Protein 4DT5 (pdb70)

B-factor: mean 10.98, std 8.23, range [3.19, 60.94]

Radius of gyration: 16.82 Å; Cα contacts (8 Å, |Δi|>4): 1189; chains: 2; bounding box: 45×40×34 Å

Foldseek 3Di:
DDKWKDAEDEPDKDWTDDAQEIEIEHEHQEMEMEEEDNQDHEYFYFYYRLWYTYEYEYANEYTYEYTYYNEYEYEYEYNAAYFYEYFYEEAQAHEYEYEYADLPDDAAEDEEEEEEEHYYYYYFYHHHYTYYYYYYYHHDDDD/DDKWKFAEDADDKTWTDTAQEIEIEYYHQWMEMEEEDNQDHEYFYFYEHQWYTYFYEYANEYTYEYTYYNEYEYEYEYNAAYFYEYFYEDVQAHEYEYTYADCPDDAAEDEEEEEEEHYDYDYFYHHHYTYYYYYYYD

Sequence (281 aa):
GYSSCRAVGVDGRAVTDIQGTCHAKATGAGAMASGTSEPGSTSTATATGRGATARSTSTGRGTATTTATGTASSATSNAIGQGTATTTATGSAGGRATTGSATTSSSASQPTQTQTITGPGFQTAKSFARNTATTTVTASHHHHHHGYSCRAVGVDGRAVTDIQGTCHAKATGAGAMMASGTSEPGSTSTATATGRGATTARSTSTGRGTATTTATGTASSATSNAIGQGTATTTATGSSAGGRATGSATTSSSASQPTQTQTITGPGFFQTAKSFARNTATTTVTASH

Nearest PDB structures (foldseek):
  4dt5-assembly1_B  TM=1.001E+00  e=2.861E-23  Rhagium inquisitor
  6xnr-assembly1_AAA  TM=9.931E-01  e=6.390E-19  Rhagium mordax
  3pet-assembly1_A  TM=1.679E-01  e=8.040E+00  Bacteroides fragilis NCTC 9343
  4dt5-assembly1_B  TM=1.007E+00  e=6.346E-26  Rhagium inquisitor
  6xnr-assembly1_AAA  TM=9.992E-01  e=4.266E-21  Rhagium mordax

Solvent-accessible surface area: 11293 Å² total; per-residue (Å²): 100,79,68,7,162,2,92,6,71,105,86,143,43,37,79,34,95,83,43,36,0,67,1,84,0,43,9,29,43,4,60,0,18,1,49,4,64,100,53,3,26,0,21,1,12,0,21,22,160,38,0,59,1,86,0,33,2,50,33,191,0,19,0,3,0,1,0,8,18,53,6,37,0,43,0,32,0,92,36,58,17,18,0,0,1,1,0,1,5,39,67,35,0,145,1,54,4,40,0,29,0,22,74,94,5,89,88,60,43,61,32,72,29,59,40,16,61,4,93,26,79,10,156,7,88,0,76,64,12,0,1,0,1,0,1,0,32,118,117,88,147,172,228,96,83,73,6,137,1,88,6,53,114,86,154,47,30,73,33,101,82,49,43,0,68,0,79,0,52,15,28,40,2,72,0,8,6,62,4,66,100,55,2,34,1,15,1,11,0,32,24,169,33,1,47,1,121,0,30,1,40,31,196,0,8,0,1,0,1,0,16,19,39,0,18,0,25,0,33,0,74,38,62,19,8,0,2,1,2,0,13,6,43,92,74,8,94,0,37,3,27,0,32,0,21,80,90,6,108,87,64,40,50,37,72,35,65,55,13,101,27,136,30,44,10,138,5,88,0,76,70,5,0,1,0,2,0,8,2,50,92

Organism: Rhagium inquisitor (NCBI:txid933255)

CATH classification: 2.150.10.20

Structure (mmCIF, N/CA/C/O backbone):
data_4DT5
#
_entry.id   4DT5
#
_cell.length_a   46.460
_cell.length_b   46.460
_cell.length_c   193.210
_cell.angle_alpha   90.00
_cell.angle_beta   90.00
_cell.angle_gamma   120.00
#
_symmetry.space_group_name_H-M   'P 31 2 1'
#
loop_
_entity.id
_entity.type
_entity.pdbx_description
1 polymer 'Antifreeze protein'
2 non-polymer 'SULFATE ION'
3 non-polymer GLYCEROL
4 water water
#
loop_
_atom_site.group_PDB
_atom_site.id
_atom_site.type_symbol
_atom_site.label_atom_id
_atom_site.label_alt_id
_atom_site.label_comp_id
_atom_site.label_asym_id
_atom_site.label_entity_id
_atom_site.label_seq_id
_atom_site.pdbx_PDB_ins_code
_atom_site.Cartn_x
_atom_site.Cartn_y
_atom_site.Cartn_z
_atom_site.occupancy
_atom_site.B_iso_or_equiv
_atom_site.auth_seq_id
_atom_site.auth_comp_id
_atom_site.auth_asym_id
_atom_site.auth_atom_id
_atom_site.pdbx_PDB_model_num
ATOM 1 N N . GLY A 1 1 ? 28.066 -23.487 2.817 1.00 16.21 1 GLY A N 1
ATOM 2 C CA . GLY A 1 1 ? 27.219 -22.652 1.936 1.00 13.03 1 GLY A CA 1
ATOM 3 C C . GLY A 1 1 ? 27.859 -21.336 1.546 1.00 9.56 1 GLY A C 1
ATOM 4 O O . GLY A 1 1 ? 28.868 -20.882 2.096 1.00 12.48 1 GLY A O 1
ATOM 5 N N . TYR A 1 2 ? 27.208 -20.701 0.590 1.00 7.29 2 TYR A N 1
ATOM 6 C CA . TYR A 1 2 ? 27.617 -19.424 0.052 1.00 7.96 2 TYR A CA 1
ATOM 7 C C . TYR A 1 2 ? 26.483 -18.436 0.263 1.00 6.87 2 TYR A C 1
ATOM 8 O O . TYR A 1 2 ? 25.303 -18.771 0.249 1.00 6.97 2 TYR A O 1
ATOM 17 N N . SER A 1 3 ? 26.854 -17.177 0.412 1.00 6.66 3 SER A N 1
ATOM 18 C CA A SER A 1 3 ? 25.899 -16.083 0.383 0.53 6.83 3 SER A CA 1
ATOM 19 C CA B SER A 1 3 ? 25.931 -16.041 0.458 0.47 6.96 3 SER A CA 1
ATOM 20 C C . SER A 1 3 ? 26.500 -14.946 -0.440 1.00 5.61 3 SER A C 1
ATOM 21 O O . SER A 1 3 ? 27.729 -14.822 -0.565 1.00 8.14 3 SER A O 1
ATOM 26 N N . CYS A 1 4 ? 25.627 -14.135 -0.995 1.00 5.11 4 CYS A N 1
ATOM 27 C CA . CYS A 1 4 ? 26.070 -13.062 -1.865 1.00 5.65 4 CYS A CA 1
ATOM 28 C C . CYS A 1 4 ? 25.043 -11.934 -1.798 1.00 4.54 4 CYS A C 1
ATOM 29 O O . CYS A 1 4 ? 23.856 -12.180 -1.528 1.00 5.60 4 CYS A O 1
ATOM 32 N N . ARG A 1 5 ? 25.486 -10.691 -2.002 1.00 4.69 5 ARG A N 1
ATOM 33 C CA . ARG A 1 5 ? 24.558 -9.545 -2.064 1.00 4.87 5 ARG A CA 1
ATOM 34 C C . ARG A 1 5 ? 25.196 -8.395 -2.796 1.00 4.57 5 ARG A C 1
ATOM 35 O O . ARG A 1 5 ? 26.416 -8.238 -2.793 1.00 5.50 5 ARG A O 1
ATOM 43 N N . ALA A 1 6 ? 24.325 -7.563 -3.358 1.00 4.39 6 ALA A N 1
ATOM 44 C CA . ALA A 1 6 ? 24.723 -6.362 -4.067 1.00 4.73 6 ALA A CA 1
ATOM 45 C C . ALA A 1 6 ? 23.693 -5.275 -3.769 1.00 4.15 6 ALA A C 1
ATOM 46 O O . ALA A 1 6 ? 22.482 -5.458 -3.987 1.00 4.96 6 ALA A O 1
ATOM 48 N N . VAL A 1 7 ? 24.165 -4.139 -3.284 1.00 4.97 7 VAL A N 1
ATOM 49 C CA . VAL A 1 7 ? 23.374 -2.917 -3.085 1.00 4.42 7 VAL A CA 1
ATOM 50 C C . VAL A 1 7 ? 23.482 -2.046 -4.325 1.00 4.45 7 VAL A C 1
ATOM 51 O O . VAL A 1 7 ? 24.589 -1.663 -4.717 1.00 5.55 7 VAL A O 1
ATOM 55 N N . GLY A 1 8 ? 22.355 -1.729 -4.937 1.00 5.12 8 GLY A N 1
ATOM 56 C CA . GLY A 1 8 ? 22.393 -0.915 -6.141 1.00 4.83 8 GLY A CA 1
ATOM 57 C C . GLY A 1 8 ? 22.788 0.540 -5.865 1.00 4.39 8 GLY A C 1
ATOM 58 O O . GLY A 1 8 ? 22.439 1.136 -4.835 1.00 4.75 8 GLY A O 1
ATOM 59 N N . VAL A 1 9 ? 23.471 1.086 -6.868 1.00 5.02 9 VAL A N 1
ATOM 60 C CA . VAL A 1 9 ? 23.985 2.446 -6.919 1.00 5.05 9 VAL A CA 1
ATOM 61 C C . VAL A 1 9 ? 23.621 3.007 -8.310 1.00 4.87 9 VAL A C 1
ATOM 62 O O . VAL A 1 9 ? 23.721 2.277 -9.307 1.00 5.48 9 VAL A O 1
ATOM 66 N N . ASP A 1 10 ? 23.226 4.300 -8.396 1.00 5.37 10 ASP A N 1
ATOM 67 C CA . ASP A 1 10 ? 22.904 4.899 -9.689 1.00 5.51 10 ASP A CA 1
ATOM 68 C C . ASP A 1 10 ? 24.140 4.897 -10.593 1.00 5.34 10 ASP A C 1
ATOM 69 O O . ASP A 1 10 ? 25.263 5.213 -10.171 1.00 6.40 10 ASP A O 1
ATOM 74 N N . GLY A 1 11 ? 23.911 4.587 -11.864 1.00 6.15 11 GLY A N 1
ATOM 75 C CA . GLY A 1 11 ? 24.888 4.785 -12.887 1.00 7.06 11 GLY A CA 1
ATOM 76 C C . GLY A 1 11 ? 25.932 3.710 -13.030 1.00 6.94 11 GLY A C 1
ATOM 77 O O . GLY A 1 11 ? 26.876 3.883 -13.782 1.00 8.57 11 GLY A O 1
ATOM 78 N N . ARG A 1 12 ? 25.786 2.585 -12.338 1.00 6.14 12 ARG A N 1
ATOM 79 C CA . ARG A 1 12 ? 26.702 1.450 -12.440 1.00 5.93 12 ARG A CA 1
ATOM 80 C C . ARG A 1 12 ? 25.962 0.178 -12.067 1.00 6.37 12 ARG A C 1
ATOM 81 O O . ARG A 1 12 ? 24.872 0.243 -11.462 1.00 6.68 12 ARG A O 1
ATOM 89 N N . ALA A 1 13 ? 26.605 -0.957 -12.363 1.00 7.23 13 ALA A N 1
ATOM 90 C CA . ALA A 1 13 ? 26.250 -2.237 -11.797 1.00 6.54 13 ALA A CA 1
ATOM 91 C C . ALA A 1 13 ? 27.220 -2.557 -10.664 1.00 6.17 13 ALA A C 1
ATOM 92 O O . ALA A 1 13 ? 28.373 -2.101 -10.666 1.00 7.63 13 ALA A O 1
ATOM 94 N N . VAL A 1 14 ? 26.745 -3.301 -9.680 1.00 5.19 14 VAL A N 1
ATOM 95 C CA . VAL A 1 14 ? 27.534 -3.869 -8.584 1.00 5.17 14 VAL A CA 1
ATOM 96 C C . VAL A 1 14 ? 27.268 -5.365 -8.629 1.00 5.11 14 VAL A C 1
ATOM 97 O O . VAL A 1 14 ? 26.098 -5.793 -8.599 1.00 6.33 14 VAL A O 1
ATOM 101 N N . THR A 1 15 ? 28.339 -6.161 -8.635 1.00 6.92 15 THR A N 1
ATOM 102 C CA . THR A 1 15 ? 28.258 -7.620 -8.701 1.00 7.22 15 THR A CA 1
ATOM 103 C C . THR A 1 15 ? 28.979 -8.225 -7.526 1.00 7.00 15 THR A C 1
ATOM 104 O O . THR A 1 15 ? 30.064 -7.760 -7.148 1.00 9.76 15 THR A O 1
ATOM 108 N N . ASP A 1 16 ? 28.418 -9.285 -6.989 1.00 6.88 16 ASP A N 1
ATOM 109 C CA . ASP A 1 16 ? 29.056 -10.100 -5.962 1.00 6.86 16 ASP A CA 1
ATOM 110 C C . ASP A 1 16 ? 28.842 -11.564 -6.303 1.00 6.83 16 ASP A C 1
ATOM 111 O O . ASP A 1 16 ? 27.722 -12.049 -6.321 1.00 7.73 16 ASP A O 1
ATOM 116 N N . ILE A 1 17 ? 29.951 -12.258 -6.533 1.00 8.08 17 ILE A N 1
ATOM 117 C CA . ILE A 1 17 ? 29.961 -13.679 -6.838 1.00 8.08 17 ILE A CA 1
ATOM 118 C C . ILE A 1 17 ? 30.698 -14.406 -5.734 1.00 8.64 17 ILE A C 1
ATOM 119 O O . ILE A 1 17 ? 31.854 -14.095 -5.461 1.00 11.21 17 ILE A O 1
ATOM 124 N N . GLN A 1 18 ? 30.020 -15.337 -5.063 1.00 8.21 18 GLN A N 1
ATOM 125 C CA . GLN A 1 18 ? 30.644 -16.181 -4.066 1.00 8.92 18 GLN A CA 1
ATOM 126 C C . GLN A 1 18 ? 30.231 -17.612 -4.377 1.00 8.12 18 GLN A C 1
ATOM 127 O O . GLN A 1 18 ? 29.070 -17.975 -4.231 1.00 8.12 18 GLN A O 1
ATOM 133 N N . GLY A 1 19 ? 31.167 -18.410 -4.866 1.00 9.49 19 GLY A N 1
ATOM 134 C CA . GLY A 1 19 ? 30.862 -19.760 -5.268 1.00 9.65 19 GLY A CA 1
ATOM 135 C C . GLY A 1 19 ? 29.754 -19.765 -6.303 1.00 8.86 19 GLY A C 1
ATOM 136 O O . GLY A 1 19 ? 29.855 -19.123 -7.352 1.00 10.86 19 GLY A O 1
ATOM 137 N N . THR A 1 20 ? 28.689 -20.509 -6.008 1.00 8.01 20 THR A N 1
ATOM 138 C CA . THR A 1 20 ? 27.549 -20.692 -6.891 1.00 7.32 20 THR A CA 1
ATOM 139 C C . THR A 1 20 ? 26.448 -19.645 -6.660 1.00 6.71 20 THR A C 1
ATOM 140 O O . THR A 1 20 ? 25.333 -19.776 -7.182 1.00 7.40 20 THR A O 1
ATOM 144 N N . CYS A 1 21 ? 26.758 -18.576 -5.921 1.00 5.95 21 CYS A N 1
ATOM 145 C CA . CYS A 1 21 ? 25.828 -17.475 -5.609 1.00 6.66 21 CYS A CA 1
ATOM 146 C C . CYS A 1 21 ? 26.275 -16.227 -6.369 1.00 5.82 21 CYS A C 1
ATOM 147 O O . CYS A 1 21 ? 27.386 -15.753 -6.191 1.00 7.46 21 CYS A O 1
ATOM 150 N N . HIS A 1 22 ? 25.384 -15.724 -7.215 1.00 5.49 22 HIS A N 1
ATOM 151 C CA . HIS A 1 22 ? 25.646 -14.577 -8.043 1.00 6.16 22 HIS A CA 1
ATOM 152 C C . HIS A 1 22 ? 24.579 -13.521 -7.778 1.00 5.28 22 HIS A C 1
ATOM 153 O O . HIS A 1 22 ? 23.394 -13.742 -8.005 1.00 8.78 22 HIS A O 1
ATOM 160 N N . ALA A 1 23 ? 24.995 -12.339 -7.308 1.00 4.67 23 ALA A N 1
ATOM 161 C CA . ALA A 1 23 ? 24.097 -11.188 -7.082 1.00 4.90 23 ALA A CA 1
ATOM 162 C C . ALA A 1 23 ? 24.575 -9.994 -7.886 1.00 4.49 23 ALA A C 1
ATOM 163 O O . ALA A 1 23 ? 25.773 -9.696 -7.950 1.00 6.75 23 ALA A O 1
ATOM 165 N N . LYS A 1 24 ? 23.634 -9.291 -8.482 1.00 4.38 24 LYS A N 1
ATOM 166 C CA . LYS A 1 24 ? 23.941 -8.101 -9.259 1.00 4.55 24 LYS A CA 1
ATOM 167 C C . LYS A 1 24 ? 22.851 -7.087 -9.068 1.00 4.01 24 LYS A C 1
ATOM 168 O O . LYS A 1 24 ? 21.654 -7.418 -9.137 1.00 4.76 24 LYS A O 1
ATOM 174 N N . ALA A 1 25 ? 23.212 -5.836 -8.798 1.00 4.01 25 ALA A N 1
ATOM 175 C CA . ALA A 1 25 ? 22.226 -4.751 -8.624 1.00 4.72 25 ALA A CA 1
ATOM 176 C C . ALA A 1 25 ? 22.666 -3.505 -9.379 1.00 4.13 25 ALA A C 1
ATOM 177 O O . ALA A 1 25 ? 23.859 -3.168 -9.345 1.00 5.18 25 ALA A O 1
ATOM 179 N N . THR A 1 26 ? 21.702 -2.815 -9.972 1.00 4.82 26 THR A N 1
ATOM 180 C CA . THR A 1 26 ? 21.916 -1.560 -10.695 1.00 5.37 26 THR A CA 1
ATOM 181 C C . THR A 1 26 ? 20.874 -0.564 -10.249 1.00 5.36 26 THR A C 1
ATOM 182 O O . THR A 1 26 ? 19.679 -0.878 -10.253 1.00 6.16 26 THR A O 1
ATOM 186 N N . GLY A 1 27 ? 21.305 0.607 -9.790 1.00 5.68 27 GLY A N 1
ATOM 187 C CA . GLY A 1 27 ? 20.392 1.678 -9.433 1.00 5.95 27 GLY A CA 1
ATOM 188 C C . GLY A 1 27 ? 20.161 1.790 -7.939 1.00 5.58 27 GLY A C 1
ATOM 189 O O . GLY A 1 27 ? 19.947 0.793 -7.240 1.00 6.00 27 GLY A O 1
ATOM 190 N N . ALA A 1 28 ? 20.212 3.011 -7.438 1.00 6.18 28 ALA A N 1
ATOM 191 C CA . ALA A 1 28 ? 19.871 3.273 -6.029 1.00 6.09 28 ALA A CA 1
ATOM 192 C C . ALA A 1 28 ? 18.439 2.784 -5.739 1.00 6.05 28 ALA A C 1
ATOM 193 O O . ALA A 1 28 ? 17.508 3.027 -6.515 1.00 7.67 28 ALA A O 1
ATOM 195 N N . GLY A 1 29 ? 18.282 2.108 -4.616 1.00 7.34 29 GLY A N 1
ATOM 196 C CA . GLY A 1 29 ? 16.983 1.518 -4.259 1.00 7.50 29 GLY A CA 1
ATOM 197 C C . GLY A 1 29 ? 16.853 0.084 -4.686 1.00 6.97 29 GLY A C 1
ATOM 198 O O . GLY A 1 29 ? 15.827 -0.522 -4.360 1.00 10.39 29 GLY A O 1
ATOM 199 N N . ALA A 1 30 ? 17.812 -0.481 -5.449 1.00 5.99 30 ALA A N 1
ATOM 200 C CA . ALA A 1 30 ? 17.821 -1.898 -5.840 1.00 5.30 30 ALA A CA 1
ATOM 201 C C . ALA A 1 30 ? 18.610 -2.725 -4.840 1.00 5.13 30 ALA A C 1
ATOM 202 O O . ALA A 1 30 ? 19.612 -2.250 -4.288 1.00 6.92 30 ALA A O 1
ATOM 204 N N . MET A 1 31 ? 18.177 -3.966 -4.656 1.00 4.72 31 MET A N 1
ATOM 205 C CA . MET A 1 31 ? 18.833 -4.887 -3.744 1.00 5.29 31 MET A CA 1
ATOM 206 C C . MET A 1 31 ? 18.765 -6.294 -4.322 1.00 4.60 31 MET A C 1
ATOM 207 O O . MET A 1 31 ? 17.661 -6.738 -4.657 1.00 4.98 31 MET A O 1
ATOM 212 N N . ALA A 1 32 ? 19.899 -6.986 -4.412 1.00 3.90 32 ALA A N 1
ATOM 213 C CA . ALA A 1 32 ? 19.934 -8.380 -4.864 1.00 3.55 32 ALA A CA 1
ATOM 214 C C . ALA A 1 32 ? 20.720 -9.194 -3.858 1.00 3.90 32 ALA A C 1
ATOM 215 O O . ALA A 1 32 ? 21.762 -8.763 -3.393 1.00 5.01 32 ALA A O 1
ATOM 217 N N . SER A 1 33 ? 20.230 -10.407 -3.567 1.00 4.02 33 SER A N 1
ATOM 218 C CA . SER A 1 33 ? 20.980 -11.288 -2.645 1.00 3.79 33 SER A CA 1
ATOM 219 C C . SER A 1 33 ? 20.591 -12.727 -2.850 1.00 4.33 33 SER A C 1
ATOM 220 O O . SER A 1 33 ? 19.532 -13.045 -3.412 1.00 4.84 33 SER A O 1
ATOM 223 N N . GLY A 1 34 ? 21.415 -13.600 -2.283 1.00 4.96 34 GLY A N 1
ATOM 224 C CA . GLY A 1 34 ? 21.104 -14.997 -2.335 1.00 4.50 34 GLY A CA 1
ATOM 225 C C . GLY A 1 34 ? 21.914 -15.837 -1.397 1.00 4.64 34 GLY A C 1
ATOM 226 O O . GLY A 1 34 ? 22.836 -15.343 -0.732 1.00 4.96 34 GLY A O 1
ATOM 227 N N . THR A 1 35 ? 21.521 -17.105 -1.329 1.00 4.35 35 THR A N 1
ATOM 228 C CA . THR A 1 35 ? 22.277 -18.138 -0.654 1.00 4.02 35 THR A CA 1
ATOM 229 C C . THR A 1 35 ? 22.226 -19.392 -1.495 1.00 4.55 35 THR A C 1
ATOM 230 O O . THR A 1 35 ? 21.221 -19.652 -2.170 1.00 4.35 35 THR A O 1
ATOM 234 N N . SER A 1 36 ? 23.294 -20.178 -1.426 1.00 4.63 36 SER A N 1
ATOM 235 C CA . SER A 1 36 ? 23.402 -21.406 -2.221 1.00 4.58 36 SER A CA 1
ATOM 236 C C . SER A 1 36 ? 24.387 -22.368 -1.553 1.00 5.05 36 SER A C 1
ATOM 237 O O . SER A 1 36 ? 24.929 -22.095 -0.497 1.00 6.22 36 SER A O 1
ATOM 240 N N . GLU A 1 37 ? 24.517 -23.549 -2.161 1.00 6.11 37 GLU A N 1
ATOM 241 C CA . GLU A 1 37 ? 25.385 -24.629 -1.693 1.00 7.09 37 GLU A CA 1
ATOM 242 C C . GLU A 1 37 ? 26.223 -25.078 -2.898 1.00 7.13 37 GLU A C 1
ATOM 243 O O . GLU A 1 37 ? 25.942 -24.752 -4.033 1.00 6.93 37 GLU A O 1
ATOM 249 N N . PRO A 1 38 ? 27.275 -25.867 -2.641 1.00 8.52 38 PRO A N 1
ATOM 250 C CA . PRO A 1 38 ? 28.116 -26.246 -3.769 1.00 9.47 38 PRO A CA 1
ATOM 251 C C . PRO A 1 38 ? 27.440 -26.929 -4.959 1.00 8.75 38 PRO A C 1
ATOM 252 O O . PRO A 1 38 ? 27.874 -26.735 -6.084 1.00 11.96 38 PRO A O 1
ATOM 256 N N . GLY A 1 39 ? 26.410 -27.724 -4.718 1.00 9.12 39 GLY A N 1
ATOM 257 C CA . GLY A 1 39 ? 25.696 -28.403 -5.803 1.00 9.05 39 GLY A CA 1
ATOM 258 C C . GLY A 1 39 ? 24.521 -27.643 -6.401 1.00 6.82 39 GLY A C 1
ATOM 259 O O . GLY A 1 39 ? 23.885 -28.118 -7.339 1.00 8.59 39 GLY A O 1
ATOM 260 N N . SER A 1 40 ? 24.234 -26.456 -5.868 1.00 5.73 40 SER A N 1
ATOM 261 C CA . SER A 1 40 ? 23.068 -25.654 -6.249 1.00 6.38 40 SER A CA 1
ATOM 262 C C . SER A 1 40 ? 23.569 -24.368 -6.895 1.00 6.39 40 SER A C 1
ATOM 263 O O . SER A 1 40 ? 24.766 -24.108 -6.901 1.00 7.96 40 SER A O 1
ATOM 266 N N . THR A 1 41 ? 22.638 -23.580 -7.427 1.00 5.91 41 THR A N 1
ATOM 267 C CA . THR A 1 41 ? 22.948 -22.309 -8.061 1.00 6.38 41 THR A CA 1
ATOM 268 C C . THR A 1 41 ? 21.904 -21.312 -7.674 1.00 5.07 41 THR A C 1
ATOM 269 O O . THR A 1 41 ? 20.726 -21.586 -7.773 1.00 6.00 41 THR A O 1
ATOM 273 N N . SER A 1 42 ? 22.340 -20.119 -7.236 1.00 4.36 42 SER A N 1
ATOM 274 C CA . SER A 1 42 ? 21.439 -18.974 -7.002 1.00 4.85 42 SER A CA 1
ATOM 275 C C . SER A 1 42 ? 21.921 -17.759 -7.769 1.00 4.00 42 SER A C 1
ATOM 276 O O . SER A 1 42 ? 23.088 -17.364 -7.658 1.00 6.02 42 SER A O 1
ATOM 279 N N . THR A 1 43 ? 21.010 -17.135 -8.511 1.00 4.22 43 THR A N 1
ATOM 280 C CA . THR A 1 43 ? 21.320 -15.936 -9.287 1.00 4.40 43 THR A CA 1
ATOM 281 C C . THR A 1 43 ? 20.221 -14.934 -9.011 1.00 4.25 43 THR A C 1
ATOM 282 O O . THR A 1 43 ? 19.030 -15.254 -9.151 1.00 4.58 43 THR A O 1
ATOM 286 N N . ALA A 1 44 ? 20.605 -13.720 -8.617 1.00 4.22 44 ALA A N 1
ATOM 287 C CA . ALA A 1 44 ? 19.648 -12.660 -8.287 1.00 3.91 44 ALA A CA 1
ATOM 288 C C . ALA A 1 44 ? 20.124 -11.377 -8.960 1.00 4.09 44 ALA A C 1
ATOM 289 O O . ALA A 1 44 ? 21.266 -10.966 -8.762 1.00 5.06 44 ALA A O 1
ATOM 291 N N . THR A 1 45 ? 19.245 -10.736 -9.739 1.00 3.81 45 THR A N 1
ATOM 292 C CA . THR A 1 45 ? 19.535 -9.484 -10.427 1.00 4.32 45 THR A CA 1
ATOM 293 C C . THR A 1 45 ? 18.416 -8.491 -10.176 1.00 3.59 45 THR A C 1
ATOM 294 O O . THR A 1 45 ? 17.236 -8.805 -10.394 1.00 5.04 45 THR A O 1
ATOM 298 N N . ALA A 1 46 ? 18.760 -7.299 -9.701 1.00 3.81 46 ALA A N 1
ATOM 299 C CA . ALA A 1 46 ? 17.821 -6.206 -9.402 1.00 4.29 46 ALA A CA 1
ATOM 300 C C . ALA A 1 46 ? 18.244 -4.955 -10.143 1.00 3.95 46 ALA A C 1
ATOM 301 O O . ALA A 1 46 ? 19.424 -4.615 -10.118 1.00 5.13 46 ALA A O 1
ATOM 303 N N . THR A 1 47 ? 17.293 -4.279 -10.772 1.00 4.04 47 THR A N 1
ATOM 304 C CA . THR A 1 47 ? 17.563 -3.069 -11.519 1.00 4.82 47 THR A CA 1
ATOM 305 C C . THR A 1 47 ? 16.487 -2.042 -11.231 1.00 5.03 47 THR A C 1
ATOM 306 O O . THR A 1 47 ? 15.306 -2.303 -11.468 1.00 5.88 47 THR A O 1
ATOM 310 N N . GLY A 1 48 ? 16.886 -0.870 -10.732 1.00 5.74 48 GLY A N 1
ATOM 311 C CA . GLY A 1 48 ? 16.019 0.257 -10.552 1.00 6.29 48 GLY A CA 1
ATOM 312 C C . GLY A 1 48 ? 15.511 0.417 -9.139 1.00 6.04 48 GLY A C 1
ATOM 313 O O . GLY A 1 48 ? 15.556 -0.467 -8.290 1.00 7.17 48 GLY A O 1
ATOM 314 N N . ARG A 1 49 ? 15.004 1.628 -8.879 1.00 7.24 49 ARG A N 1
ATOM 315 C CA . ARG A 1 49 ? 14.473 1.948 -7.566 1.00 7.44 49 ARG A CA 1
ATOM 316 C C . ARG A 1 49 ? 13.280 1.030 -7.222 1.00 7.78 49 ARG A C 1
ATOM 317 O O . ARG A 1 49 ? 12.352 0.884 -8.010 1.00 9.08 49 ARG A O 1
ATOM 325 N N . GLY A 1 50 ? 13.330 0.424 -6.039 1.00 7.31 50 GLY A N 1
ATOM 326 C CA . GLY A 1 50 ? 12.269 -0.441 -5.589 1.00 7.17 50 GLY A CA 1
ATOM 327 C C . GLY A 1 50 ? 12.378 -1.881 -6.041 1.00 5.98 50 GLY A C 1
ATOM 328 O O . GLY A 1 50 ? 11.466 -2.669 -5.782 1.00 6.92 50 GLY A O 1
ATOM 329 N N . ALA A 1 51 ? 13.492 -2.255 -6.675 1.00 5.09 51 ALA A N 1
ATOM 330 C CA . ALA A 1 51 ? 13.690 -3.633 -7.142 1.00 4.61 51 ALA A CA 1
ATOM 331 C C . ALA A 1 51 ? 14.388 -4.493 -6.089 1.00 4.04 51 ALA A C 1
ATOM 332 O O . ALA A 1 51 ? 15.454 -4.103 -5.578 1.00 5.46 51 ALA A O 1
ATOM 334 N N . THR A 1 52 ? 13.784 -5.632 -5.756 1.00 4.43 52 THR A N 1
ATOM 335 C CA . THR A 1 52 ? 14.412 -6.579 -4.843 1.00 4.42 52 THR A CA 1
ATOM 336 C C . THR A 1 52 ? 14.393 -7.966 -5.462 1.00 4.05 52 THR A C 1
ATOM 337 O O . THR A 1 52 ? 13.315 -8.454 -5.812 1.00 4.74 52 THR A O 1
ATOM 341 N N . ALA A 1 53 ? 15.552 -8.602 -5.526 1.00 3.48 53 ALA A N 1
ATOM 342 C CA . ALA A 1 53 ? 15.689 -9.955 -6.022 1.00 3.86 53 ALA A CA 1
ATOM 343 C C . ALA A 1 53 ? 16.356 -10.821 -4.950 1.00 3.97 53 ALA A C 1
ATOM 344 O O . ALA A 1 53 ? 17.379 -10.407 -4.383 1.00 4.44 53 ALA A O 1
ATOM 346 N N . ARG A 1 54 ? 15.761 -11.967 -4.671 1.00 3.86 54 ARG A N 1
ATOM 347 C CA . ARG A 1 54 ? 16.253 -12.856 -3.623 1.00 3.61 54 ARG A CA 1
ATOM 348 C C . ARG A 1 54 ? 16.176 -14.303 -4.130 1.00 3.76 54 ARG A C 1
ATOM 349 O O . ARG A 1 54 ? 15.088 -14.782 -4.386 1.00 4.35 54 ARG A O 1
ATOM 357 N N . SER A 1 55 ? 17.314 -15.000 -4.161 1.00 3.50 55 SER A N 1
ATOM 358 C CA . SER A 1 55 ? 17.360 -16.391 -4.591 1.00 3.85 55 SER A CA 1
ATOM 359 C C . SER A 1 55 ? 18.015 -17.248 -3.532 1.00 3.48 55 SER A C 1
ATOM 360 O O . SER A 1 55 ? 19.164 -17.013 -3.158 1.00 5.07 55 SER A O 1
ATOM 363 N N . THR A 1 56 ? 17.297 -18.305 -3.123 1.00 3.82 56 THR A N 1
ATOM 364 C CA . THR A 1 56 ? 17.827 -19.296 -2.186 1.00 3.77 56 THR A CA 1
ATOM 365 C C . THR A 1 56 ? 17.794 -20.685 -2.842 1.00 3.75 56 THR A C 1
ATOM 366 O O . THR A 1 56 ? 16.845 -21.004 -3.543 1.00 4.60 56 THR A O 1
ATOM 370 N N . SER A 1 57 ? 18.860 -21.460 -2.648 1.00 3.70 57 SER A N 1
ATOM 371 C CA . SER A 1 57 ? 18.903 -22.814 -3.205 1.00 3.84 57 SER A CA 1
ATOM 372 C C . SER A 1 57 ? 19.707 -23.703 -2.318 1.00 4.67 57 SER A C 1
ATOM 373 O O . SER A 1 57 ? 20.638 -23.288 -1.636 1.00 4.48 57 SER A O 1
ATOM 376 N N . THR A 1 58 ? 19.317 -24.973 -2.323 1.00 4.69 58 THR A N 1
ATOM 377 C CA . THR A 1 58 ? 20.021 -26.004 -1.607 1.00 5.34 58 THR A CA 1
ATOM 378 C C . THR A 1 58 ? 20.009 -27.290 -2.448 1.00 5.71 58 THR A C 1
ATOM 379 O O . THR A 1 58 ? 19.254 -27.412 -3.423 1.00 5.86 58 THR A O 1
ATOM 383 N N . GLY A 1 59 ? 20.869 -28.237 -2.079 1.00 6.42 59 GLY A N 1
ATOM 384 C CA . GLY A 1 59 ? 20.911 -29.522 -2.749 1.00 6.74 59 GLY A CA 1
ATOM 385 C C . GLY A 1 59 ? 21.383 -29.343 -4.193 1.00 6.76 59 GLY A C 1
ATOM 386 O O . GLY A 1 59 ? 22.486 -28.835 -4.412 1.00 8.12 59 GLY A O 1
ATOM 387 N N . ARG A 1 60 ? 20.555 -29.707 -5.178 1.00 6.31 60 ARG A N 1
ATOM 388 C CA . ARG A 1 60 ? 20.818 -29.471 -6.588 1.00 7.22 60 ARG A CA 1
ATOM 389 C C . ARG A 1 60 ? 19.798 -28.498 -7.203 1.00 7.28 60 ARG A C 1
ATOM 390 O O . ARG A 1 60 ? 19.535 -28.548 -8.387 1.00 10.66 60 ARG A O 1
ATOM 398 N N . GLY A 1 61 ? 19.225 -27.625 -6.397 1.00 6.27 61 GLY A N 1
ATOM 399 C CA . GLY A 1 61 ? 18.299 -26.633 -6.924 1.00 5.65 61 GLY A CA 1
ATOM 400 C C . GLY A 1 61 ? 18.987 -25.488 -7.663 1.00 5.32 61 GLY A C 1
ATOM 401 O O . GLY A 1 61 ? 20.136 -25.161 -7.404 1.00 6.32 61 GLY A O 1
ATOM 402 N N . THR A 1 62 ? 18.235 -24.903 -8.580 1.00 4.60 62 THR A N 1
ATOM 403 C CA . THR A 1 62 ? 18.626 -23.683 -9.297 1.00 4.61 62 THR A CA 1
ATOM 404 C C . THR A 1 62 ? 17.563 -22.629 -9.090 1.00 4.46 62 THR A C 1
ATOM 405 O O . THR A 1 62 ? 16.411 -22.818 -9.492 1.00 4.81 62 THR A O 1
ATOM 409 N N . ALA A 1 63 ? 17.934 -21.519 -8.448 1.00 3.88 63 ALA A N 1
ATOM 410 C CA . ALA A 1 63 ? 17.015 -20.415 -8.151 1.00 3.86 63 ALA A CA 1
ATOM 411 C C . ALA A 1 63 ? 17.478 -19.163 -8.865 1.00 3.67 63 ALA A C 1
ATOM 412 O O . ALA A 1 63 ? 18.624 -18.758 -8.694 1.00 4.75 63 ALA A O 1
ATOM 414 N N . THR A 1 64 ? 16.593 -18.560 -9.638 1.00 3.90 64 THR A N 1
ATOM 415 C CA . THR A 1 64 ? 16.904 -17.360 -10.417 1.00 4.12 64 THR A CA 1
ATOM 416 C C . THR A 1 64 ? 15.823 -16.326 -10.188 1.00 3.87 64 THR A C 1
ATOM 417 O O . THR A 1 64 ? 14.599 -16.652 -10.220 1.00 4.48 64 THR A O 1
ATOM 421 N N . THR A 1 65 ? 16.225 -15.099 -9.879 1.00 3.77 65 THR A N 1
ATOM 422 C CA . THR A 1 65 ? 15.317 -13.984 -9.708 1.00 3.65 65 THR A CA 1
ATOM 423 C C . THR A 1 65 ? 15.809 -12.790 -10.513 1.00 3.37 65 THR A C 1
ATOM 424 O O . THR A 1 65 ? 17.010 -12.484 -10.490 1.00 4.35 65 THR A O 1
ATOM 428 N N . THR A 1 66 ? 14.874 -12.108 -11.161 1.00 3.37 66 THR A N 1
ATOM 429 C CA . THR A 1 66 ? 15.159 -10.878 -11.871 1.00 3.75 66 THR A CA 1
ATOM 430 C C . THR A 1 66 ? 14.028 -9.902 -11.543 1.00 3.54 66 THR A C 1
ATOM 431 O O . THR A 1 66 ? 12.862 -10.183 -11.797 1.00 5.79 66 THR A O 1
ATOM 435 N N . ALA A 1 67 ? 14.382 -8.782 -10.909 1.00 3.83 67 ALA A N 1
ATOM 436 C CA . ALA A 1 67 ? 13.433 -7.716 -10.504 1.00 4.10 67 ALA A CA 1
ATOM 437 C C . ALA A 1 67 ? 13.850 -6.434 -11.191 1.00 3.90 67 ALA A C 1
ATOM 438 O O . ALA A 1 67 ? 15.006 -6.030 -11.061 1.00 4.80 67 ALA A O 1
ATOM 440 N N . THR A 1 68 ? 12.933 -5.830 -11.928 1.00 4.51 68 THR A N 1
ATOM 441 C CA . THR A 1 68 ? 13.209 -4.616 -12.654 1.00 5.31 68 THR A CA 1
ATOM 442 C C . THR A 1 68 ? 12.127 -3.594 -12.329 1.00 5.30 68 THR A C 1
ATOM 443 O O . THR A 1 68 ? 10.931 -3.897 -12.426 1.00 5.92 68 THR A O 1
ATOM 447 N N . GLY A 1 69 ? 12.516 -2.394 -11.880 1.00 5.31 69 GLY A N 1
ATOM 448 C CA . GLY A 1 69 ? 11.581 -1.387 -11.445 1.00 6.16 69 GLY A CA 1
ATOM 449 C C . GLY A 1 69 ? 11.041 -1.667 -10.059 1.00 5.64 69 GLY A C 1
ATOM 450 O O . GLY A 1 69 ? 11.680 -2.272 -9.204 1.00 6.88 69 GLY A O 1
ATOM 451 N N . THR A 1 70 ? 9.809 -1.234 -9.836 1.00 6.21 70 THR A N 1
ATOM 452 C CA . THR A 1 70 ? 9.149 -1.430 -8.562 1.00 6.87 70 THR A CA 1
ATOM 453 C C . THR A 1 70 ? 8.586 -2.850 -8.525 1.00 6.33 70 THR A C 1
ATOM 454 O O . THR A 1 70 ? 7.453 -3.109 -8.899 1.00 6.73 70 THR A O 1
ATOM 458 N N . ALA A 1 71 ? 9.433 -3.766 -8.076 1.00 5.67 71 ALA A N 1
ATOM 459 C CA . ALA A 1 71 ? 9.204 -5.194 -8.270 1.00 5.03 71 ALA A CA 1
ATOM 460 C C . ALA A 1 71 ? 10.000 -6.011 -7.266 1.00 4.55 71 ALA A C 1
ATOM 461 O O . ALA A 1 71 ? 11.151 -5.691 -6.968 1.00 6.17 71 ALA A O 1
ATOM 463 N N . SER A 1 72 ? 9.365 -7.081 -6.777 1.00 5.02 72 SER A N 1
ATOM 464 C CA A SER A 1 72 ? 10.027 -8.018 -5.882 0.56 5.27 72 SER A CA 1
ATOM 465 C CA B SER A 1 72 ? 10.020 -8.026 -5.869 0.44 5.09 72 SER A CA 1
ATOM 466 C C . SER A 1 72 ? 9.915 -9.421 -6.441 1.00 4.56 72 SER A C 1
ATOM 467 O O . SER A 1 72 ? 8.840 -9.848 -6.840 1.00 5.78 72 SER A O 1
ATOM 472 N N . ALA A 1 73 ? 11.047 -10.122 -6.485 1.00 4.40 73 ALA A N 1
ATOM 473 C CA . ALA A 1 73 ? 11.143 -11.492 -7.012 1.00 4.40 73 ALA A CA 1
ATOM 474 C C . ALA A 1 73 ? 11.899 -12.361 -5.993 1.00 4.18 73 ALA A C 1
ATOM 475 O O . ALA A 1 73 ? 13.033 -12.032 -5.657 1.00 4.82 73 ALA A O 1
ATOM 477 N N . THR A 1 74 ? 11.276 -13.464 -5.564 1.00 4.36 74 THR A N 1
ATOM 478 C CA . THR A 1 74 ? 11.881 -14.425 -4.632 1.00 4.45 74 THR A CA 1
ATOM 479 C C . THR A 1 74 ? 11.749 -15.827 -5.177 1.00 4.26 74 THR A C 1
ATOM 480 O O . THR A 1 74 ? 10.632 -16.253 -5.473 1.00 5.49 74 THR A O 1
ATOM 484 N N . SER A 1 75 ? 12.879 -16.522 -5.324 1.00 3.54 75 SER A N 1
ATOM 485 C CA . SER A 1 75 ? 12.885 -17.904 -5.778 1.00 3.40 75 SER A CA 1
ATOM 486 C C . SER A 1 75 ? 13.617 -18.769 -4.774 1.00 3.84 75 SER A C 1
ATOM 487 O O . SER A 1 75 ? 14.685 -18.393 -4.314 1.00 4.30 75 SER A O 1
ATOM 490 N N . ASN A 1 76 ? 13.027 -19.934 -4.466 1.00 3.67 76 ASN A N 1
ATOM 491 C CA . ASN A 1 76 ? 13.577 -20.885 -3.526 1.00 3.84 76 ASN A CA 1
ATOM 492 C C . ASN A 1 76 ? 13.595 -22.253 -4.163 1.00 4.05 76 ASN A C 1
ATOM 493 O O . ASN A 1 76 ? 12.521 -22.815 -4.379 1.00 5.18 76 ASN A O 1
ATOM 498 N N . ALA A 1 77 ? 14.782 -22.785 -4.435 1.00 3.89 77 ALA A N 1
ATOM 499 C CA . ALA A 1 77 ? 14.897 -24.120 -5.033 1.00 3.82 77 ALA A CA 1
ATOM 500 C C . ALA A 1 77 ? 15.444 -25.032 -3.961 1.00 4.18 77 ALA A C 1
ATOM 501 O O . ALA A 1 77 ? 16.670 -25.071 -3.757 1.00 4.88 77 ALA A O 1
ATOM 503 N N . ILE A 1 78 ? 14.555 -25.706 -3.241 1.00 4.79 78 ILE A N 1
ATOM 504 C CA . ILE A 1 78 ? 14.897 -26.311 -1.969 1.00 5.53 78 ILE A CA 1
ATOM 505 C C . ILE A 1 78 ? 15.100 -27.796 -2.183 1.00 6.16 78 ILE A C 1
ATOM 506 O O . ILE A 1 78 ? 14.141 -28.561 -2.206 1.00 9.89 78 ILE A O 1
ATOM 511 N N . GLY A 1 79 ? 16.358 -28.186 -2.348 1.00 5.90 79 GLY A N 1
ATOM 512 C CA . GLY A 1 79 ? 16.782 -29.571 -2.562 1.00 5.96 79 GLY A CA 1
ATOM 513 C C . GLY A 1 79 ? 16.914 -29.971 -4.025 1.00 5.73 79 GLY A C 1
ATOM 514 O O . GLY A 1 79 ? 17.846 -30.703 -4.385 1.00 6.97 79 GLY A O 1
ATOM 515 N N . GLN A 1 80 ? 15.991 -29.539 -4.846 1.00 5.47 80 GLN A N 1
ATOM 516 C CA . GLN A 1 80 ? 15.948 -29.875 -6.248 1.00 5.26 80 GLN A CA 1
ATOM 517 C C . GLN A 1 80 ? 15.109 -28.844 -6.983 1.00 4.99 80 GLN A C 1
ATOM 518 O O . GLN A 1 80 ? 14.417 -28.043 -6.353 1.00 6.03 80 GLN A O 1
ATOM 524 N N . GLY A 1 81 ? 15.135 -28.919 -8.306 1.00 4.84 81 GLY A N 1
ATOM 525 C CA . GLY A 1 81 ? 14.247 -28.161 -9.156 1.00 5.06 81 GLY A CA 1
ATOM 526 C C . GLY A 1 81 ? 14.788 -26.814 -9.563 1.00 4.86 81 GLY A C 1
ATOM 527 O O . GLY A 1 81 ? 15.784 -26.326 -9.037 1.00 5.96 81 GLY A O 1
ATOM 528 N N . THR A 1 82 ? 14.076 -26.223 -10.523 1.00 4.82 82 THR A N 1
ATOM 529 C CA . THR A 1 82 ? 14.420 -24.927 -11.082 1.00 4.66 82 THR A CA 1
ATOM 530 C C . THR A 1 82 ? 13.277 -23.965 -10.802 1.00 4.06 82 THR A C 1
ATOM 531 O O . THR A 1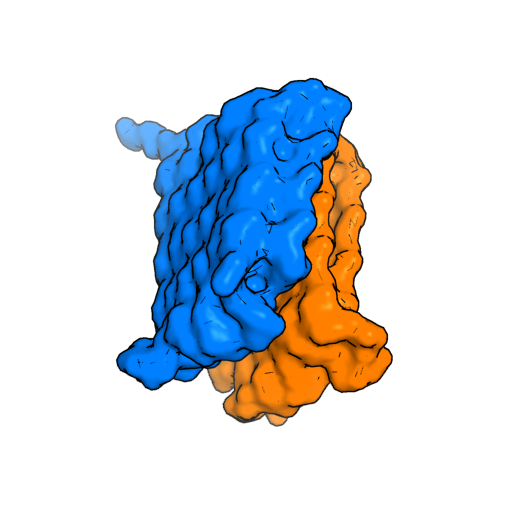 82 ? 12.155 -24.140 -11.287 1.00 5.28 82 THR A O 1
ATOM 535 N N . ALA A 1 83 ? 13.552 -22.964 -9.946 1.00 3.77 83 ALA A N 1
ATOM 536 C CA . ALA A 1 83 ? 12.606 -21.943 -9.478 1.00 3.95 83 ALA A CA 1
ATOM 537 C C . ALA A 1 83 ? 13.034 -20.619 -10.094 1.00 4.03 83 ALA A C 1
ATOM 538 O O . ALA A 1 83 ? 14.136 -20.158 -9.782 1.00 4.55 83 ALA A O 1
ATOM 540 N N . THR A 1 84 ? 12.197 -20.038 -10.957 1.00 4.06 84 THR A N 1
ATOM 541 C CA . THR A 1 84 ? 12.574 -18.840 -11.701 1.00 4.16 84 THR A CA 1
ATOM 542 C C . THR A 1 84 ? 11.463 -17.826 -11.542 1.00 3.71 84 THR A C 1
ATOM 543 O O . THR A 1 84 ? 10.289 -18.131 -11.804 1.00 5.04 84 THR A O 1
ATOM 547 N N . THR A 1 85 ? 11.800 -16.602 -11.098 1.00 3.92 85 THR A N 1
ATOM 548 C CA . THR A 1 85 ? 10.827 -15.528 -10.913 1.00 3.64 85 THR A CA 1
ATOM 549 C C . THR A 1 85 ? 11.338 -14.291 -11.626 1.00 3.55 85 THR A C 1
ATOM 550 O O . THR A 1 85 ? 12.497 -13.889 -11.400 1.00 3.99 85 THR A O 1
ATOM 554 N N . THR A 1 86 ? 10.504 -13.718 -12.495 1.00 3.62 86 THR A N 1
ATOM 555 C CA . THR A 1 86 ? 10.826 -12.477 -13.177 1.00 3.84 86 THR A CA 1
ATOM 556 C C . THR A 1 86 ? 9.698 -11.513 -12.868 1.00 3.78 86 THR A C 1
ATOM 557 O O . THR A 1 86 ? 8.543 -11.778 -13.180 1.00 5.73 86 THR A O 1
ATOM 561 N N . ALA A 1 87 ? 10.021 -10.387 -12.211 1.00 3.83 87 ALA A N 1
ATOM 562 C CA . ALA A 1 87 ? 9.042 -9.383 -11.793 1.00 4.33 87 ALA A CA 1
ATOM 563 C C . ALA A 1 87 ? 9.483 -8.047 -12.379 1.00 4.58 87 ALA A C 1
ATOM 564 O O . ALA A 1 87 ? 10.633 -7.633 -12.173 1.00 5.22 87 ALA A O 1
ATOM 566 N N . THR A 1 88 ? 8.556 -7.374 -13.058 1.00 4.38 88 THR A N 1
ATOM 567 C CA . THR A 1 88 ? 8.845 -6.102 -13.722 1.00 5.21 88 THR A CA 1
ATOM 568 C C . THR A 1 88 ? 7.736 -5.128 -13.412 1.00 5.34 88 THR A C 1
ATOM 569 O O . THR A 1 88 ? 6.550 -5.413 -13.657 1.00 7.10 88 THR A O 1
ATOM 573 N N . GLY A 1 89 ? 8.093 -3.962 -12.855 1.00 5.76 89 GLY A N 1
ATOM 574 C CA . GLY A 1 89 ? 7.120 -2.941 -12.470 1.00 6.31 89 GLY A CA 1
ATOM 575 C C . GLY A 1 89 ? 7.514 -1.630 -13.111 1.00 7.98 89 GLY A C 1
ATOM 576 O O . GLY A 1 89 ? 8.625 -1.160 -12.902 1.00 11.24 89 GLY A O 1
ATOM 577 N N . SER A 1 90 ? 6.622 -1.047 -13.909 1.00 7.70 90 SER A N 1
ATOM 578 C CA . SER A 1 90 ? 6.911 0.155 -14.701 1.00 9.83 90 SER A CA 1
ATOM 579 C C . SER A 1 90 ? 5.861 1.232 -14.485 1.00 9.59 90 SER A C 1
ATOM 580 O O . SER A 1 90 ? 4.693 0.940 -14.309 1.00 9.38 90 SER A O 1
ATOM 583 N N . ALA A 1 91 ? 6.278 2.494 -14.527 1.00 10.47 91 ALA A N 1
ATOM 584 C CA . ALA A 1 91 ? 5.364 3.626 -14.529 1.00 12.13 91 ALA A CA 1
ATOM 585 C C . ALA A 1 91 ? 4.339 3.596 -13.398 1.00 12.25 91 ALA A C 1
ATOM 586 O O . ALA A 1 91 ? 3.186 4.032 -13.545 1.00 15.01 91 ALA A O 1
ATOM 588 N N . GLY A 1 92 ? 4.787 3.131 -12.236 1.00 11.89 92 GLY A N 1
ATOM 589 C CA . GLY A 1 92 ? 3.968 3.121 -11.026 1.00 13.76 92 GLY A CA 1
ATOM 590 C C . GLY A 1 92 ? 3.398 1.761 -10.695 1.00 11.41 92 GLY A C 1
ATOM 591 O O . GLY A 1 92 ? 2.903 1.586 -9.611 1.00 12.92 92 GLY A O 1
ATOM 592 N N . GLY A 1 93 ? 3.464 0.807 -11.621 1.00 9.76 93 GLY A N 1
ATOM 593 C CA . GLY A 1 93 ? 2.990 -0.563 -11.364 1.00 9.18 93 GLY A CA 1
ATOM 594 C C . GLY A 1 93 ? 3.951 -1.322 -10.462 1.00 8.26 93 GLY A C 1
ATOM 595 O O . GLY A 1 93 ? 5.147 -1.270 -10.650 1.00 10.36 93 GLY A O 1
ATOM 596 N N . ARG A 1 94 ? 3.405 -2.060 -9.513 1.00 8.45 94 ARG A N 1
ATOM 597 C CA . ARG A 1 94 ? 4.194 -2.783 -8.519 1.00 7.29 94 ARG A CA 1
ATOM 598 C C . ARG A 1 94 ? 3.939 -4.279 -8.765 1.00 6.59 94 ARG A C 1
ATOM 599 O O . ARG A 1 94 ? 2.783 -4.724 -8.788 1.00 8.61 94 ARG A O 1
ATOM 607 N N . ALA A 1 95 ? 5.011 -5.031 -8.967 1.00 5.73 95 ALA A N 1
ATOM 608 C CA . ALA A 1 95 ? 4.943 -6.455 -9.287 1.00 6.16 95 ALA A CA 1
ATOM 609 C C . ALA A 1 95 ? 5.610 -7.252 -8.166 1.00 6.39 95 ALA A C 1
ATOM 610 O O . ALA A 1 95 ? 6.751 -7.007 -7.857 1.00 9.87 95 ALA A O 1
ATOM 612 N N . THR A 1 96 ? 4.929 -8.263 -7.636 1.00 5.49 96 THR A N 1
ATOM 613 C CA A THR A 1 96 ? 5.513 -9.172 -6.657 0.66 5.70 96 THR A CA 1
ATOM 614 C CA B THR A 1 96 ? 5.537 -9.165 -6.654 0.34 5.85 96 THR A CA 1
ATOM 615 C C . THR A 1 96 ? 5.316 -10.600 -7.084 1.00 5.07 96 THR A C 1
ATOM 616 O O . THR A 1 96 ? 4.214 -11.002 -7.422 1.00 6.51 96 THR A O 1
ATOM 623 N N . GLY A 1 97 ? 6.393 -11.375 -7.067 1.00 4.56 97 GLY A N 1
ATOM 624 C CA . GLY A 1 97 ? 6.325 -12.770 -7.439 1.00 4.26 97 GLY A CA 1
ATOM 625 C C . GLY A 1 97 ? 7.219 -13.654 -6.621 1.00 4.41 97 GLY A C 1
ATOM 626 O O . GLY A 1 97 ? 8.263 -13.233 -6.114 1.00 5.01 97 GLY A O 1
ATOM 627 N N . SER A 1 98 ? 6.827 -14.921 -6.561 1.00 4.24 98 SER A N 1
ATOM 628 C CA . SER A 1 98 ? 7.657 -15.945 -5.959 1.00 4.02 98 SER A CA 1
ATOM 629 C C . SER A 1 98 ? 7.539 -17.244 -6.724 1.00 3.64 98 SER A C 1
ATOM 630 O O . SER A 1 98 ? 6.482 -17.526 -7.331 1.00 4.07 98 SER A O 1
ATOM 633 N N . ALA A 1 99 ? 8.573 -18.049 -6.627 1.00 3.19 99 ALA A N 1
ATOM 634 C CA . ALA A 1 99 ? 8.578 -19.414 -7.195 1.00 3.31 99 ALA A CA 1
ATOM 635 C C . ALA A 1 99 ? 9.370 -20.307 -6.238 1.00 3.20 99 ALA A C 1
ATOM 636 O O . ALA A 1 99 ? 10.484 -19.956 -5.817 1.00 4.21 99 ALA A O 1
ATOM 638 N N . THR A 1 100 ? 8.825 -21.476 -5.940 1.00 3.77 100 THR A N 1
ATOM 639 C CA . THR A 1 100 ? 9.478 -22.432 -5.047 1.00 3.70 100 THR A CA 1
ATOM 640 C C . THR A 1 100 ? 9.444 -23.827 -5.640 1.00 3.56 100 THR A C 1
ATOM 641 O O . THR A 1 100 ? 8.383 -24.281 -6.108 1.00 4.14 100 THR A O 1
ATOM 645 N N . THR A 1 101 ? 10.560 -24.542 -5.569 1.00 4.00 101 THR A N 1
ATOM 646 C CA . THR A 1 101 ? 10.597 -25.962 -5.876 1.00 4.05 101 THR A CA 1
ATOM 647 C C . THR A 1 101 ? 10.984 -26.770 -4.636 1.00 4.53 101 THR A C 1
ATOM 648 O O . THR A 1 101 ? 11.770 -26.361 -3.802 1.00 5.04 101 THR A O 1
ATOM 652 N N . SER A 1 102 ? 10.385 -27.965 -4.567 1.00 4.17 102 SER A N 1
ATOM 653 C CA . SER A 1 102 ? 10.619 -28.943 -3.502 1.00 5.03 102 SER A CA 1
ATOM 654 C C . SER A 1 102 ? 10.119 -30.291 -4.009 1.00 4.60 102 SER A C 1
ATOM 655 O O . SER A 1 102 ? 9.064 -30.317 -4.666 1.00 4.61 102 SER A O 1
ATOM 658 N N . SER A 1 103 ? 10.812 -31.380 -3.669 1.00 4.87 103 SER A N 1
ATOM 659 C CA . SER A 1 103 ? 10.326 -32.724 -4.012 1.00 5.13 103 SER A CA 1
ATOM 660 C C . SER A 1 103 ? 8.913 -32.997 -3.512 1.00 4.98 103 SER A C 1
ATOM 661 O O . SER A 1 103 ? 8.244 -33.891 -4.030 1.00 6.31 103 SER A O 1
ATOM 664 N N . SER A 1 104 ? 8.505 -32.271 -2.474 1.00 4.82 104 SER A N 1
ATOM 665 C CA . SER A 1 104 ? 7.194 -32.464 -1.855 1.00 5.36 104 SER A CA 1
ATOM 666 C C . SER A 1 104 ? 6.013 -31.764 -2.519 1.00 4.76 104 SER A C 1
ATOM 667 O O . SER A 1 104 ? 4.889 -32.006 -2.124 1.00 5.73 104 SER A O 1
ATOM 670 N N . ALA A 1 105 ? 6.263 -30.936 -3.535 1.00 4.88 105 ALA A N 1
ATOM 671 C CA . ALA A 1 105 ? 5.217 -30.141 -4.117 1.00 4.54 105 ALA A CA 1
ATOM 672 C C . ALA A 1 105 ? 4.176 -30.985 -4.874 1.00 4.37 105 ALA A C 1
ATOM 673 O O . ALA A 1 105 ? 4.393 -32.106 -5.311 1.00 5.15 105 ALA A O 1
ATOM 675 N N . SER A 1 106 ? 3.014 -30.378 -5.073 1.00 4.88 106 SER A N 1
ATOM 676 C CA . SER A 1 106 ? 1.861 -31.064 -5.676 1.00 5.11 106 SER A CA 1
ATOM 677 C C . SER A 1 106 ? 2.045 -31.407 -7.153 1.00 5.15 106 SER A C 1
ATOM 678 O O . SER A 1 106 ? 1.660 -32.504 -7.570 1.00 5.50 106 SER A O 1
ATOM 681 N N . GLN A 1 107 ? 2.585 -30.492 -7.935 1.00 4.95 107 GLN A N 1
ATOM 682 C CA . GLN A 1 107 ? 2.716 -30.643 -9.377 1.00 5.12 107 GLN A CA 1
ATOM 683 C C . GLN A 1 107 ? 4.181 -30.722 -9.757 1.00 5.16 107 GLN A C 1
ATOM 684 O O . GLN A 1 107 ? 5.013 -30.091 -9.113 1.00 5.37 107 GLN A O 1
ATOM 690 N N . PRO A 1 108 ? 4.496 -31.396 -10.865 1.00 5.19 108 PRO A N 1
ATOM 691 C CA . PRO A 1 108 ? 5.906 -31.438 -11.305 1.00 5.45 108 PRO A CA 1
ATOM 692 C C . PRO A 1 108 ? 6.372 -30.105 -11.922 1.00 4.62 108 PRO A C 1
ATOM 693 O O . PRO A 1 108 ? 7.537 -29.702 -11.785 1.00 4.70 108 PRO A O 1
ATOM 697 N N . THR A 1 109 ? 5.451 -29.443 -12.606 1.00 5.04 109 THR A N 1
ATOM 698 C CA . THR A 1 109 ? 5.704 -28.178 -13.307 1.00 5.63 109 THR A CA 1
ATOM 699 C C . THR A 1 109 ? 4.539 -27.251 -13.040 1.00 5.13 109 THR A C 1
ATOM 700 O O . THR A 1 109 ? 3.375 -27.692 -13.066 1.00 7.67 109 THR A O 1
ATOM 704 N N . GLN A 1 110 ? 4.814 -25.990 -12.736 1.00 4.57 110 GLN A N 1
ATOM 705 C CA . GLN A 1 110 ? 3.772 -25.003 -12.588 1.00 5.17 110 GLN A CA 1
ATOM 706 C C . GLN A 1 110 ? 4.307 -23.677 -13.086 1.00 5.21 110 GLN A C 1
ATOM 707 O O . GLN A 1 110 ? 5.409 -23.250 -12.703 1.00 5.75 110 GLN A O 1
ATOM 713 N N . THR A 1 111 ? 3.516 -23.053 -13.932 1.00 5.50 111 THR A N 1
ATOM 714 C CA . THR A 1 111 ? 3.879 -21.818 -14.598 1.00 5.82 111 THR A CA 1
ATOM 715 C C . THR A 1 111 ? 2.762 -20.832 -14.351 1.00 6.22 111 THR A C 1
ATOM 716 O O . THR A 1 111 ? 1.593 -21.139 -14.618 1.00 10.42 111 THR A O 1
ATOM 720 N N . GLN A 1 112 ? 3.096 -19.654 -13.815 1.00 6.26 112 GLN A N 1
ATOM 721 C CA . GLN A 1 112 ? 2.120 -18.606 -13.590 1.00 5.95 112 GLN A CA 1
ATOM 722 C C . GLN A 1 112 ? 2.642 -17.325 -14.211 1.00 5.59 112 GLN A C 1
ATOM 723 O O . GLN A 1 112 ? 3.742 -16.871 -13.877 1.00 7.07 112 GLN A O 1
ATOM 729 N N . THR A 1 113 ? 1.847 -16.762 -15.102 1.00 6.02 113 THR A N 1
ATOM 730 C CA . THR A 1 113 ? 2.166 -15.532 -15.829 1.00 5.97 113 THR A CA 1
ATOM 731 C C . THR A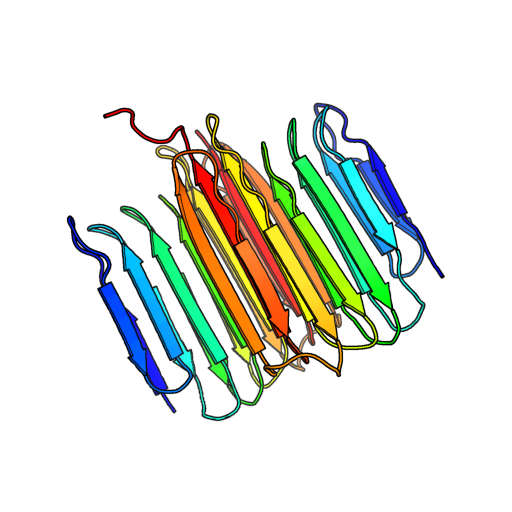 1 113 ? 1.037 -14.545 -15.652 1.00 6.55 113 THR A C 1
ATOM 732 O O . THR A 1 113 ? -0.094 -14.810 -16.061 1.00 8.65 113 THR A O 1
ATOM 736 N N . ILE A 1 114 ? 1.310 -13.429 -14.990 1.00 6.16 114 ILE A N 1
ATOM 737 C CA . ILE A 1 114 ? 0.312 -12.425 -14.651 1.00 6.38 114 ILE A CA 1
ATOM 738 C C . ILE A 1 114 ? 0.805 -11.079 -15.157 1.00 6.43 114 ILE A C 1
ATOM 739 O O . ILE A 1 114 ? 1.920 -10.670 -14.851 1.00 6.39 114 ILE A O 1
ATOM 744 N N . THR A 1 115 ? -0.029 -10.425 -15.943 1.00 8.06 115 THR A N 1
ATOM 745 C CA . THR A 1 115 ? 0.309 -9.171 -16.596 1.00 8.31 115 THR A CA 1
ATOM 746 C C . THR A 1 115 ? -0.872 -8.239 -16.462 1.00 8.39 115 THR A C 1
ATOM 747 O O . THR A 1 115 ? -1.998 -8.589 -16.778 1.00 11.27 115 THR A O 1
ATOM 751 N N . GLY A 1 116 ? -0.628 -7.026 -15.950 1.00 7.14 116 GLY A N 1
ATOM 752 C CA . GLY A 1 116 ? -1.712 -6.050 -15.870 1.00 8.31 116 GLY A CA 1
ATOM 753 C C . GLY A 1 116 ? -1.288 -4.745 -15.240 1.00 9.26 116 GLY A C 1
ATOM 754 O O . GLY A 1 116 ? -0.114 -4.508 -15.029 1.00 9.12 116 GLY A O 1
ATOM 755 N N . PRO A 1 117 ? -2.271 -3.892 -14.961 1.00 9.03 117 PRO A N 1
ATOM 756 C CA . PRO A 1 117 ? -1.998 -2.563 -14.440 1.00 9.01 117 PRO A CA 1
ATOM 757 C C . PRO A 1 117 ? -1.868 -2.572 -12.929 1.00 8.98 117 PRO A C 1
ATOM 758 O O . PRO A 1 117 ? -2.484 -3.393 -12.241 1.00 10.18 117 PRO A O 1
ATOM 762 N N . GLY A 1 118 ? -1.183 -1.576 -12.408 1.00 9.45 118 GLY A N 1
ATOM 763 C CA . GLY A 1 118 ? -1.080 -1.398 -10.983 1.00 9.91 118 GLY A CA 1
ATOM 764 C C . GLY A 1 118 ? -0.461 -2.580 -10.265 1.00 8.65 118 GLY A C 1
ATOM 765 O O . GLY A 1 118 ? 0.386 -3.273 -10.796 1.00 12.26 118 GLY A O 1
ATOM 766 N N . PHE A 1 119 ? -0.910 -2.832 -9.050 1.00 8.40 119 PHE A N 1
ATOM 767 C CA . PHE A 1 119 ? -0.328 -3.893 -8.232 1.00 7.54 119 PHE A CA 1
ATOM 768 C C . PHE A 1 119 ? -0.705 -5.253 -8.805 1.00 8.20 119 PHE A C 1
ATOM 769 O O . PHE A 1 119 ? -1.893 -5.523 -9.020 1.00 10.50 119 PHE A O 1
ATOM 777 N N . GLN A 1 120 ? 0.280 -6.099 -9.049 1.00 6.35 120 GLN A N 1
ATOM 778 C CA . GLN A 1 120 ? 0.087 -7.454 -9.580 1.00 6.35 120 GLN A CA 1
ATOM 779 C C . GLN A 1 120 ? 0.964 -8.417 -8.788 1.00 6.09 120 GLN A C 1
ATOM 780 O O . GLN A 1 120 ? 2.080 -8.093 -8.393 1.00 6.87 120 GLN A O 1
ATOM 786 N N . THR A 1 121 ? 0.419 -9.596 -8.544 1.00 6.66 121 THR A N 1
ATOM 787 C CA . THR A 1 121 ? 1.108 -10.640 -7.800 1.00 6.93 121 THR A CA 1
ATOM 788 C C . THR A 1 121 ? 0.932 -12.005 -8.414 1.00 6.82 121 THR A C 1
ATOM 789 O O . THR A 1 121 ? -0.069 -12.258 -9.104 1.00 8.79 121 THR A O 1
ATOM 793 N N . ALA A 1 122 ? 1.951 -12.847 -8.263 1.00 6.44 122 ALA A N 1
ATOM 794 C CA . ALA A 1 122 ? 1.923 -14.209 -8.797 1.00 6.59 122 ALA A CA 1
ATOM 795 C C . ALA A 1 122 ? 2.829 -15.117 -7.992 1.00 5.51 122 ALA A C 1
ATOM 796 O O . ALA A 1 122 ? 3.835 -14.684 -7.420 1.00 5.94 122 ALA A O 1
ATOM 798 N N . LYS A 1 123 ? 2.479 -16.398 -7.978 1.00 6.26 123 LYS A N 1
ATOM 799 C CA . LYS A 1 123 ? 3.247 -17.395 -7.256 1.00 6.48 123 LYS A CA 1
ATOM 800 C C . LYS A 1 123 ? 3.186 -18.741 -7.955 1.00 5.78 123 LYS A C 1
ATOM 801 O O . LYS A 1 123 ? 2.206 -19.041 -8.623 1.00 9.40 123 LYS A O 1
ATOM 807 N N . SER A 1 124 ? 4.243 -19.534 -7.818 1.00 4.43 124 SER A N 1
ATOM 808 C CA . SER A 1 124 ? 4.241 -20.890 -8.325 1.00 4.28 124 SER A CA 1
ATOM 809 C C . SER A 1 124 ? 4.998 -21.811 -7.358 1.00 4.09 124 SER A C 1
ATOM 810 O O . SER A 1 124 ? 5.865 -21.377 -6.584 1.00 4.53 124 SER A O 1
ATOM 813 N N . PHE A 1 125 ? 4.660 -23.091 -7.444 1.00 4.39 125 PHE A N 1
ATOM 814 C CA . PHE A 1 125 ? 5.198 -24.135 -6.576 1.00 4.44 125 PHE A CA 1
ATOM 815 C C . PHE A 1 125 ? 5.222 -25.415 -7.389 1.00 4.16 125 PHE A C 1
ATOM 816 O O . PHE A 1 125 ? 4.183 -25.754 -7.979 1.00 5.11 125 PHE A O 1
ATOM 824 N N . ALA A 1 126 ? 6.347 -26.119 -7.403 1.00 3.62 126 ALA A N 1
ATOM 825 C CA . ALA A 1 126 ? 6.443 -27.338 -8.202 1.00 3.99 126 ALA A CA 1
ATOM 826 C C . ALA A 1 126 ? 7.579 -28.205 -7.717 1.00 4.57 126 ALA A C 1
ATOM 827 O O . ALA A 1 126 ? 8.479 -27.750 -7.000 1.00 4.79 126 ALA A O 1
ATOM 829 N N . ARG A 1 127 ? 7.610 -29.458 -8.156 1.00 4.42 127 ARG A N 1
ATOM 830 C CA . ARG A 1 127 ? 8.716 -30.338 -7.825 1.00 4.78 127 ARG A CA 1
ATOM 831 C C . ARG A 1 127 ? 9.947 -30.031 -8.644 1.00 4.74 127 ARG A C 1
ATOM 832 O O . ARG A 1 127 ? 11.055 -30.086 -8.097 1.00 6.04 127 ARG A O 1
ATOM 840 N N . ASN A 1 128 ? 9.761 -29.778 -9.936 1.00 4.51 128 ASN A N 1
ATOM 841 C CA . ASN A 1 128 ? 10.869 -29.700 -10.869 1.00 5.80 128 ASN A CA 1
ATOM 842 C C . ASN A 1 128 ? 11.030 -28.357 -11.531 1.00 4.49 128 ASN A C 1
ATOM 843 O O . ASN A 1 128 ? 12.171 -27.908 -11.679 1.00 5.50 128 ASN A O 1
ATOM 848 N N . THR A 1 129 ? 9.931 -27.712 -11.923 1.00 4.65 129 THR A N 1
ATOM 849 C CA . THR A 1 129 ? 10.051 -26.427 -12.629 1.00 5.04 129 THR A CA 1
ATOM 850 C C . THR A 1 129 ? 8.922 -25.513 -12.239 1.00 4.17 129 THR A C 1
ATOM 851 O O . THR A 1 129 ? 7.772 -25.747 -12.602 1.00 5.36 129 THR A O 1
ATOM 855 N N . ALA A 1 130 ? 9.233 -24.483 -11.443 1.00 4.34 130 ALA A N 1
ATOM 856 C CA . ALA A 1 130 ? 8.284 -23.454 -10.992 1.00 4.42 130 ALA A CA 1
ATOM 857 C C . ALA A 1 130 ? 8.715 -22.127 -11.624 1.00 3.98 130 ALA A C 1
ATOM 858 O O . ALA A 1 130 ? 9.826 -21.679 -11.345 1.00 4.90 130 ALA A O 1
ATOM 860 N N . THR A 1 131 ? 7.875 -21.581 -12.516 1.00 4.08 131 THR A N 1
ATOM 861 C CA . THR A 1 131 ? 8.211 -20.372 -13.236 1.00 4.17 131 THR A CA 1
ATOM 862 C C . THR A 1 131 ? 7.135 -19.351 -13.022 1.00 4.30 131 THR A C 1
ATOM 863 O O . THR A 1 131 ? 5.972 -19.557 -13.359 1.00 6.07 131 THR A O 1
ATOM 867 N N . THR A 1 132 ? 7.514 -18.196 -12.452 1.00 3.60 132 THR A N 1
ATOM 868 C CA . THR A 1 132 ? 6.585 -17.097 -12.182 1.00 3.61 132 THR A CA 1
ATOM 869 C C . THR A 1 132 ? 7.049 -15.870 -12.957 1.00 3.80 132 THR A C 1
ATOM 870 O O . THR A 1 132 ? 8.218 -15.475 -12.825 1.00 4.42 132 THR A O 1
ATOM 874 N N . THR A 1 133 ? 6.142 -15.265 -13.710 1.00 3.97 133 THR A N 1
ATOM 875 C CA . THR A 1 133 ? 6.458 -14.045 -14.443 1.00 4.30 133 THR A CA 1
ATOM 876 C C . THR A 1 133 ? 5.329 -13.071 -14.157 1.00 4.32 133 THR A C 1
ATOM 877 O O . THR A 1 133 ? 4.180 -13.365 -14.440 1.00 6.67 133 THR A O 1
ATOM 881 N N . VAL A 1 134 ? 5.650 -11.915 -13.562 1.00 4.11 134 VAL A N 1
ATOM 882 C CA . VAL A 1 134 ? 4.655 -10.914 -13.185 1.00 5.08 134 VAL A CA 1
ATOM 883 C C . VAL A 1 134 ? 5.117 -9.559 -13.697 1.00 4.77 134 VAL A C 1
ATOM 884 O O . VAL A 1 134 ? 6.232 -9.148 -13.435 1.00 5.36 134 VAL A O 1
ATOM 888 N N . THR A 1 135 ? 4.232 -8.940 -14.473 1.00 5.32 135 THR A N 1
ATOM 889 C CA . THR A 1 135 ? 4.532 -7.695 -15.145 1.00 5.92 135 THR A CA 1
ATOM 890 C C . THR A 1 135 ? 3.408 -6.698 -14.844 1.00 6.00 135 THR A C 1
ATOM 891 O O . THR A 1 135 ? 2.256 -6.938 -15.149 1.00 8.54 135 THR A O 1
ATOM 895 N N . ALA A 1 136 ? 3.763 -5.594 -14.184 1.00 6.20 136 ALA A N 1
ATOM 896 C CA . ALA A 1 136 ? 2.827 -4.546 -13.742 1.00 6.73 136 ALA A CA 1
ATOM 897 C C . ALA A 1 136 ? 3.196 -3.241 -14.401 1.00 6.97 136 ALA A C 1
ATOM 898 O O . ALA A 1 136 ? 4.355 -2.825 -14.383 1.00 8.32 136 ALA A O 1
ATOM 900 N N . SER A 1 137 ? 2.227 -2.547 -14.973 1.00 8.40 137 SER A N 1
ATOM 901 C CA . SER A 1 137 ? 2.487 -1.260 -15.646 1.00 11.00 137 SER A CA 1
ATOM 902 C C . SER A 1 137 ? 1.418 -0.244 -15.293 1.00 11.22 137 SER A C 1
ATOM 903 O O . SER A 1 137 ? 0.249 -0.563 -15.318 1.00 13.72 137 SER A O 1
ATOM 906 N N . HIS A 1 138 ? 1.830 0.985 -15.009 1.00 10.41 138 HIS A N 1
ATOM 907 C CA . HIS A 1 138 ? 0.888 2.056 -14.702 1.00 10.91 138 HIS A CA 1
ATOM 908 C C . HIS A 1 138 ? 0.062 1.686 -13.450 1.00 10.98 138 HIS A C 1
ATOM 909 O O . HIS A 1 138 ? 0.476 0.879 -12.635 1.00 14.21 138 HIS A O 1
ATOM 916 N N . HIS A 1 139 ? -1.097 2.286 -13.271 1.00 10.38 139 HIS A N 1
ATOM 917 C CA . HIS A 1 139 ? -1.966 2.019 -12.136 1.00 10.76 139 HIS A CA 1
ATOM 918 C C . HIS A 1 139 ? -3.266 1.357 -12.557 1.00 9.71 139 HIS A C 1
ATOM 919 O O . HIS A 1 139 ? -3.666 1.463 -13.690 1.00 10.41 139 HIS A O 1
ATOM 926 N N . HIS A 1 140 ? -3.940 0.697 -11.616 1.00 10.60 140 HIS A N 1
ATOM 927 C CA . HIS A 1 140 ? -5.279 0.165 -11.855 1.00 11.54 140 HIS A CA 1
ATOM 928 C C . HIS A 1 140 ? -6.152 1.359 -12.171 1.00 10.66 140 HIS A C 1
ATOM 929 O O . HIS A 1 140 ? -6.050 2.430 -11.523 1.00 12.03 140 HIS A O 1
ATOM 936 N N . HIS A 1 141 ? -7.010 1.217 -13.179 1.00 11.75 141 HIS A N 1
ATOM 937 C CA . HIS A 1 141 ? -7.963 2.258 -13.487 1.00 11.20 141 HIS A CA 1
ATOM 938 C C . HIS A 1 141 ? -8.927 2.417 -12.326 1.00 10.23 141 HIS A C 1
ATOM 939 O O . HIS A 1 141 ? -9.296 1.451 -11.624 1.00 12.08 141 HIS A O 1
ATOM 946 N N . HIS A 1 142 ? -9.317 3.666 -12.116 1.00 8.45 142 HIS A N 1
ATOM 947 C CA . HIS A 1 142 ? -10.316 3.998 -11.119 1.00 7.36 142 HIS A CA 1
ATOM 948 C C . HIS A 1 142 ? -11.682 4.026 -11.790 1.00 7.63 142 HIS A C 1
ATOM 949 O O . HIS A 1 142 ? -11.818 4.463 -12.924 1.00 9.76 142 HIS A O 1
ATOM 956 N N . HIS A 1 143 ? -12.673 3.526 -11.076 1.00 8.65 143 HIS A N 1
ATOM 957 C CA . HIS A 1 143 ? -14.021 3.376 -11.604 1.00 8.02 143 HIS A CA 1
ATOM 958 C C . HIS A 1 143 ? -15.028 4.229 -10.883 1.00 7.06 143 HIS A C 1
ATOM 959 O O . HIS A 1 143 ? -14.702 4.930 -9.887 1.00 7.95 143 HIS A O 1
ATOM 967 N N . GLY B 1 1 ? 3.515 -34.820 -31.271 1.00 21.17 1 GLY B N 1
ATOM 968 C CA . GLY B 1 1 ? 3.684 -33.460 -30.730 1.00 18.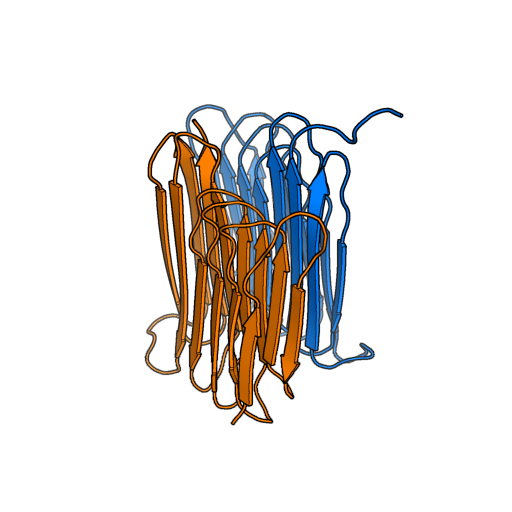02 1 GLY B CA 1
ATOM 969 C C . GLY B 1 1 ? 2.417 -32.637 -30.682 1.00 12.99 1 GLY B C 1
ATOM 970 O O . GLY B 1 1 ? 1.371 -32.998 -31.227 1.00 16.53 1 GLY B O 1
ATOM 971 N N . TYR B 1 2 ? 2.557 -31.464 -30.077 1.00 9.84 2 TYR B N 1
ATOM 972 C CA . TYR B 1 2 ? 1.494 -30.492 -29.947 1.00 9.90 2 TYR B CA 1
ATOM 973 C C . TYR B 1 2 ? 1.961 -29.157 -30.504 1.00 9.02 2 TYR B C 1
ATOM 974 O O . TYR B 1 2 ? 3.139 -28.816 -30.459 1.00 9.16 2 TYR B O 1
ATOM 983 N N . SER B 1 3 ? 1.014 -28.387 -31.007 1.00 9.69 3 SER B N 1
ATOM 984 C CA . SER B 1 3 ? 1.261 -26.988 -31.377 1.00 10.16 3 SER B CA 1
ATOM 985 C C . SER B 1 3 ? 0.091 -26.158 -30.892 1.00 8.37 3 SER B C 1
ATOM 986 O O . SER B 1 3 ? -1.040 -26.643 -30.771 1.00 11.53 3 SER B O 1
ATOM 989 N N . CYS B 1 4 ? 0.362 -24.907 -30.576 1.00 8.35 4 CYS B N 1
ATOM 990 C CA . CYS B 1 4 ? -0.662 -24.011 -30.066 1.00 8.50 4 CYS B CA 1
ATOM 991 C C . CYS B 1 4 ? -0.387 -22.602 -30.578 1.00 7.55 4 CYS B C 1
ATOM 992 O O . CYS B 1 4 ? 0.767 -22.226 -30.829 1.00 7.98 4 CYS B O 1
ATOM 995 N N . ARG B 1 5 ? -1.456 -21.816 -30.724 1.00 7.45 5 ARG B N 1
ATOM 996 C CA . ARG B 1 5 ? -1.317 -20.432 -31.171 1.00 7.26 5 ARG B CA 1
ATOM 997 C C . ARG B 1 5 ? -2.527 -19.638 -30.755 1.00 6.36 5 ARG B C 1
ATOM 998 O O . ARG B 1 5 ? -3.675 -20.112 -30.868 1.00 8.25 5 ARG B O 1
ATOM 1006 N N . ALA B 1 6 ? -2.277 -18.438 -30.249 1.00 6.27 6 ALA B N 1
ATOM 1007 C CA . ALA B 1 6 ? -3.335 -17.473 -29.870 1.00 6.98 6 ALA B CA 1
ATOM 1008 C C . ALA B 1 6 ? -3.002 -16.152 -30.518 1.00 7.07 6 ALA B C 1
ATOM 1009 O O . ALA B 1 6 ? -1.914 -15.586 -30.324 1.00 7.60 6 ALA B O 1
ATOM 1011 N N . VAL B 1 7 ? -3.909 -15.682 -31.366 1.00 7.87 7 VAL B N 1
ATOM 1012 C CA . VAL B 1 7 ? -3.800 -14.381 -32.019 1.00 7.44 7 VAL B CA 1
ATOM 1013 C C . VAL B 1 7 ? -4.757 -13.423 -31.339 1.00 7.06 7 VAL B C 1
ATOM 1014 O O . VAL B 1 7 ? -5.971 -13.649 -31.316 1.00 9.13 7 VAL B O 1
ATOM 1018 N N . GLY B 1 8 ? -4.200 -12.384 -30.741 1.00 8.18 8 GLY B N 1
ATOM 1019 C CA . GLY B 1 8 ? -4.973 -11.468 -29.902 1.00 7.21 8 GLY B CA 1
ATOM 1020 C C . GLY B 1 8 ? -5.945 -10.602 -30.679 1.00 8.15 8 GLY B C 1
ATOM 1021 O O . GLY B 1 8 ? -5.756 -10.322 -31.862 1.00 8.29 8 GLY B O 1
ATOM 1022 N N . VAL B 1 9 ? -7.001 -10.218 -29.969 1.00 9.13 9 VAL B N 1
ATOM 1023 C CA . VAL B 1 9 ? -8.005 -9.287 -30.448 1.00 10.21 9 VAL B CA 1
ATOM 1024 C C . VAL B 1 9 ? -8.255 -8.280 -29.342 1.00 11.14 9 VAL B C 1
ATOM 1025 O O . VAL B 1 9 ? -7.906 -8.489 -28.154 1.00 12.49 9 VAL B O 1
ATOM 1029 N N . ASP B 1 10 ? -8.898 -7.183 -29.694 1.00 11.94 10 ASP B N 1
ATOM 1030 C CA . ASP B 1 10 ? -9.351 -6.275 -28.655 1.00 15.90 10 ASP B CA 1
ATOM 1031 C C . ASP B 1 10 ? -10.628 -6.797 -27.963 1.00 17.27 10 ASP B C 1
ATOM 1032 O O . ASP B 1 10 ? -11.547 -7.343 -28.592 1.00 24.25 10 ASP B O 1
ATOM 1037 N N . GLY B 1 11 ? -10.655 -6.659 -26.646 1.00 19.43 11 GLY B N 1
ATOM 1038 C CA . GLY B 1 11 ? -11.863 -6.887 -25.847 1.00 25.97 11 GLY B CA 1
ATOM 1039 C C . GLY B 1 11 ? -12.043 -8.233 -25.153 1.00 22.20 11 GLY B C 1
ATOM 1040 O O . GLY B 1 11 ? -13.030 -8.433 -24.433 1.00 32.96 11 GLY B O 1
ATOM 1041 N N . ARG B 1 12 ? -11.111 -9.158 -25.373 1.00 19.17 12 ARG B N 1
ATOM 1042 C CA . ARG B 1 12 ? -11.055 -10.428 -24.621 1.00 18.73 12 ARG B CA 1
ATOM 1043 C C . ARG B 1 12 ? -9.683 -11.060 -24.852 1.00 17.69 12 ARG B C 1
ATOM 1044 O O . ARG B 1 12 ? -9.050 -10.780 -25.862 1.00 18.82 12 ARG B O 1
ATOM 1052 N N . ALA B 1 13 ? -9.248 -11.895 -23.910 1.00 15.02 13 ALA B N 1
ATOM 1053 C CA . ALA B 1 13 ? -8.037 -12.707 -24.071 1.00 11.93 13 ALA B CA 1
ATOM 1054 C C . ALA B 1 13 ? -8.381 -13.893 -24.957 1.00 11.90 13 ALA B C 1
ATOM 1055 O O . ALA B 1 13 ? -9.523 -14.366 -24.906 1.00 16.46 13 ALA B O 1
ATOM 1057 N N . VAL B 1 14 ? -7.410 -14.368 -25.729 1.00 9.22 14 VAL B N 1
ATOM 1058 C CA . VAL B 1 14 ? -7.528 -15.564 -26.544 1.00 9.15 14 VAL B CA 1
ATOM 1059 C C . VAL B 1 14 ? -6.545 -16.599 -25.975 1.00 8.10 14 VAL B C 1
ATOM 1060 O O . VAL B 1 14 ? -5.366 -16.328 -25.810 1.00 8.60 14 VAL B O 1
ATOM 1064 N N . THR B 1 15 ? -7.043 -17.807 -25.687 1.00 8.64 15 THR B N 1
ATOM 1065 C CA . THR B 1 15 ? -6.251 -18.891 -25.140 1.00 10.12 15 THR B CA 1
ATOM 1066 C C . THR B 1 15 ? -6.373 -20.109 -26.034 1.00 9.39 15 THR B C 1
ATOM 1067 O O . THR B 1 15 ? -7.478 -20.442 -26.493 1.00 13.04 15 THR B O 1
ATOM 1071 N N . ASP B 1 16 ? -5.256 -20.782 -26.250 1.00 9.02 16 ASP B N 1
ATOM 1072 C CA . ASP B 1 16 ? -5.208 -22.044 -26.970 1.00 8.88 16 ASP B CA 1
ATOM 1073 C C . ASP B 1 16 ? -4.342 -23.030 -26.193 1.00 8.90 16 ASP B C 1
ATOM 1074 O O . ASP B 1 16 ? -3.130 -22.822 -26.050 1.00 10.04 16 ASP B O 1
ATOM 1079 N N . ILE B 1 17 ? -4.974 -24.070 -25.659 1.00 9.03 17 ILE B N 1
ATOM 1080 C CA . ILE B 1 17 ? -4.262 -25.124 -24.925 1.00 10.34 17 ILE B CA 1
ATOM 1081 C C . ILE B 1 17 ? -4.364 -26.397 -25.721 1.00 10.38 17 ILE B C 1
ATOM 1082 O O . ILE B 1 17 ? -5.473 -26.847 -26.059 1.00 12.34 17 ILE B O 1
ATOM 1087 N N . GLN B 1 18 ? -3.220 -26.973 -26.070 1.00 9.92 18 GLN B N 1
ATOM 1088 C CA . GLN B 1 18 ? -3.171 -28.223 -26.811 1.00 9.46 18 GLN B CA 1
ATOM 1089 C C . GLN B 1 18 ? -2.152 -29.090 -26.128 1.00 8.59 18 GLN B C 1
ATOM 1090 O O . GLN B 1 18 ? -0.948 -28.846 -26.245 1.00 9.33 18 GLN B O 1
ATOM 1096 N N . GLY B 1 19 ? -2.617 -30.104 -25.406 1.00 10.23 19 GLY B N 1
ATOM 1097 C CA . GLY B 1 19 ? -1.685 -30.941 -24.680 1.00 9.43 19 GLY B CA 1
ATOM 1098 C C . GLY B 1 19 ? -0.834 -30.113 -23.724 1.00 8.97 19 GLY B C 1
ATOM 1099 O O . GLY B 1 19 ? -1.360 -29.349 -22.921 1.00 10.98 19 GLY B O 1
ATOM 1100 N N . THR B 1 20 ? 0.480 -30.231 -23.873 1.00 7.88 20 THR B N 1
ATOM 1101 C CA . THR B 1 20 ? 1.434 -29.553 -23.019 1.00 7.56 20 THR B CA 1
ATOM 1102 C C . THR B 1 20 ? 1.874 -28.169 -23.566 1.00 7.73 20 THR B C 1
ATOM 1103 O O . THR B 1 20 ? 2.836 -27.566 -23.073 1.00 8.03 20 THR B O 1
ATOM 1107 N N . CYS B 1 21 ? 1.145 -27.660 -24.555 1.00 6.85 21 CYS B N 1
ATOM 1108 C CA . CYS B 1 21 ? 1.379 -26.382 -25.193 1.00 7.55 21 CYS B CA 1
ATOM 1109 C C . CYS B 1 21 ? 0.270 -25.401 -24.802 1.00 7.80 21 CYS B C 1
ATOM 1110 O O . CYS B 1 21 ? -0.921 -25.659 -25.046 1.00 10.39 21 CYS B O 1
ATOM 1113 N N . HIS B 1 22 ? 0.646 -24.296 -24.171 1.00 7.20 22 HIS B N 1
ATOM 1114 C CA . HIS B 1 22 ? -0.309 -23.297 -23.685 1.00 7.53 22 HIS B CA 1
ATOM 1115 C C . HIS B 1 22 ? 0.052 -21.925 -24.246 1.00 7.00 22 HIS B C 1
ATOM 1116 O O . HIS B 1 22 ? 1.131 -21.422 -23.973 1.00 9.68 22 HIS B O 1
ATOM 1123 N N . ALA B 1 23 ? -0.840 -21.337 -25.018 1.00 6.80 23 ALA B N 1
ATOM 1124 C CA . ALA B 1 23 ? -0.644 -20.033 -25.623 1.00 6.91 23 ALA B CA 1
ATOM 1125 C C . ALA B 1 23 ? -1.784 -19.080 -25.206 1.00 7.13 23 ALA B C 1
ATOM 1126 O O . ALA B 1 23 ? -2.952 -19.489 -25.187 1.00 8.29 23 ALA B O 1
ATOM 1128 N N . LYS B 1 24 ? -1.432 -17.839 -24.882 1.00 6.42 24 LYS B N 1
ATOM 1129 C CA . LYS B 1 24 ? -2.419 -16.809 -24.518 1.00 6.54 24 LYS B CA 1
ATOM 1130 C C . LYS B 1 24 ? -2.001 -15.465 -25.074 1.00 6.15 24 LYS B C 1
ATOM 1131 O O . LYS B 1 24 ? -0.837 -15.077 -24.921 1.00 6.77 24 LYS B O 1
ATOM 1137 N N . ALA B 1 25 ? -2.940 -14.774 -25.712 1.00 6.46 25 ALA B N 1
ATOM 1138 C CA . ALA B 1 25 ? -2.654 -13.453 -26.275 1.00 7.00 25 ALA B CA 1
ATOM 1139 C C . ALA B 1 25 ? -3.797 -12.516 -25.898 1.00 6.77 25 ALA B C 1
ATOM 1140 O O . ALA B 1 25 ? -4.983 -12.855 -26.049 1.00 7.41 25 ALA B O 1
ATOM 1142 N N . THR B 1 26 ? -3.433 -11.308 -25.474 1.00 7.89 26 THR B N 1
ATOM 1143 C CA . THR B 1 26 ? -4.399 -10.276 -25.086 1.00 8.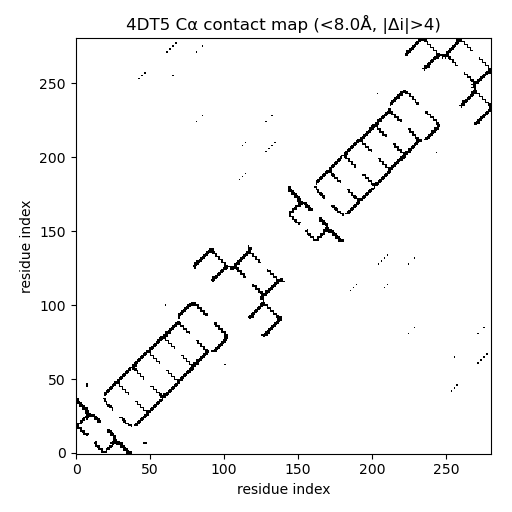82 26 THR B CA 1
ATOM 1144 C C . THR B 1 26 ? -4.080 -9.017 -25.881 1.00 8.14 26 THR B C 1
ATOM 1145 O O . THR B 1 26 ? -2.998 -8.451 -25.730 1.00 10.23 26 THR B O 1
ATOM 1149 N N . GLY B 1 27 ? -5.014 -8.613 -26.723 1.00 8.19 27 GLY B N 1
ATOM 1150 C CA . GLY B 1 27 ? -4.910 -7.392 -27.515 1.00 9.39 27 GLY B CA 1
ATOM 1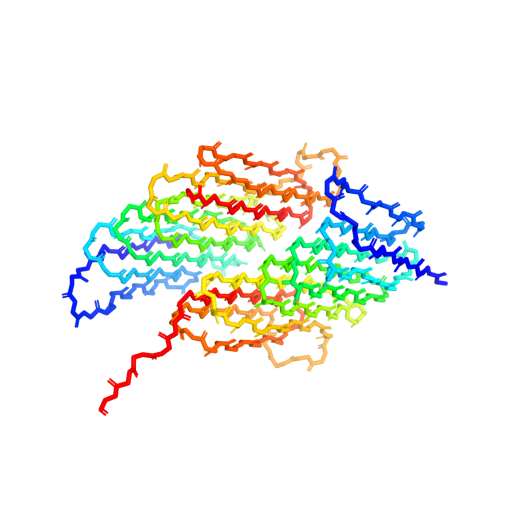151 C C . GLY B 1 27 ? -4.644 -7.602 -28.977 1.00 9.08 27 GLY B C 1
ATOM 1152 O O . GLY B 1 27 ? -3.906 -8.500 -29.351 1.00 9.72 27 GLY B O 1
ATOM 1153 N N . ALA B 1 28 ? -5.293 -6.779 -29.823 1.00 11.15 28 ALA B N 1
ATOM 1154 C CA . ALA B 1 28 ? -4.986 -6.768 -31.256 1.00 11.21 28 ALA B CA 1
ATOM 1155 C C . ALA B 1 28 ? -3.503 -6.447 -31.435 1.00 10.10 28 ALA B C 1
ATOM 1156 O O . ALA B 1 28 ? -2.979 -5.525 -30.825 1.00 12.52 28 ALA B O 1
ATOM 1158 N N . GLY B 1 29 ? -2.838 -7.239 -32.262 1.00 9.00 29 GLY B N 1
ATOM 1159 C CA . GLY B 1 29 ? -1.429 -7.119 -32.501 1.00 10.00 29 GLY B CA 1
ATOM 1160 C C . GLY B 1 29 ? -0.539 -7.938 -31.607 1.00 9.28 29 GLY B C 1
ATOM 1161 O O . GLY B 1 29 ? 0.678 -7.866 -31.778 1.00 10.80 29 GLY B O 1
ATOM 1162 N N . ALA B 1 30 ? -1.132 -8.676 -30.675 1.00 7.55 30 ALA B N 1
ATOM 1163 C CA . ALA B 1 30 ? -0.387 -9.653 -29.871 1.00 7.25 30 ALA B CA 1
ATOM 1164 C C . ALA B 1 30 ? -0.501 -11.067 -30.445 1.00 6.89 30 ALA B C 1
ATOM 1165 O O . ALA B 1 30 ? -1.566 -11.437 -30.958 1.00 8.42 30 ALA B O 1
ATOM 1167 N N . MET B 1 31 ? 0.554 -11.875 -30.323 1.00 6.21 31 MET B N 1
ATOM 1168 C CA A MET B 1 31 ? 0.505 -13.267 -30.748 0.46 6.73 31 MET B CA 1
ATOM 1169 C CA C MET B 1 31 ? 0.475 -13.255 -30.749 0.54 7.29 31 MET B CA 1
ATOM 1170 C C . MET B 1 31 ? 1.405 -14.095 -29.886 1.00 6.64 31 MET B C 1
ATOM 1171 O O . MET B 1 31 ? 2.536 -13.736 -29.660 1.00 7.07 31 MET B O 1
ATOM 1180 N N . ALA B 1 32 ? 0.899 -15.248 -29.488 1.00 5.87 32 ALA B N 1
ATOM 1181 C CA . ALA B 1 32 ? 1.632 -16.239 -28.719 1.00 5.99 32 ALA B CA 1
ATOM 1182 C C . ALA B 1 32 ? 1.523 -17.586 -29.424 1.00 6.31 32 ALA B C 1
ATOM 1183 O O . ALA B 1 32 ? 0.458 -17.936 -29.909 1.00 7.20 32 ALA B O 1
ATOM 1185 N N . SER B 1 33 ? 2.607 -18.343 -29.463 1.00 5.78 33 SER B N 1
ATOM 1186 C CA . SER B 1 33 ? 2.565 -19.679 -30.066 1.00 5.51 33 SER B CA 1
ATOM 1187 C C . SER B 1 33 ? 3.598 -20.568 -29.486 1.00 5.57 33 SER B C 1
ATOM 1188 O O . SER B 1 33 ? 4.568 -20.132 -28.849 1.00 7.11 33 SER B O 1
ATOM 1191 N N . GLY B 1 34 ? 3.447 -21.841 -29.778 1.00 7.21 34 GLY B N 1
ATOM 1192 C CA . GLY B 1 34 ? 4.448 -22.795 -29.344 1.00 7.47 34 GLY B CA 1
ATOM 1193 C C . GLY B 1 34 ? 4.292 -24.169 -29.960 1.00 6.49 34 GLY B C 1
ATOM 1194 O O . GLY B 1 34 ? 3.309 -24.458 -30.663 1.00 8.21 34 GLY B O 1
ATOM 1195 N N . THR B 1 35 ? 5.264 -25.023 -29.672 1.00 7.24 35 THR B N 1
ATOM 1196 C CA . THR B 1 35 ? 5.221 -26.441 -29.989 1.00 6.88 35 THR B CA 1
ATOM 1197 C C . THR B 1 35 ? 5.842 -27.175 -28.810 1.00 6.01 35 THR B C 1
ATOM 1198 O O . THR B 1 35 ? 6.737 -26.642 -28.124 1.00 6.52 35 THR B O 1
ATOM 1202 N N . SER B 1 36 ? 5.343 -28.385 -28.558 1.00 7.12 36 SER B N 1
ATOM 1203 C CA . SER B 1 36 ? 5.813 -29.179 -27.431 1.00 6.97 36 SER B CA 1
ATOM 1204 C C . SER B 1 36 ? 5.609 -30.671 -27.740 1.00 8.02 36 SER B C 1
ATOM 1205 O O . SER B 1 36 ? 5.065 -31.042 -28.794 1.00 7.94 36 SER B O 1
ATOM 1208 N N . GLU B 1 37 ? 6.014 -31.505 -26.790 1.00 8.38 37 GLU B N 1
ATOM 1209 C CA . GLU B 1 37 ? 5.895 -32.958 -26.873 1.00 9.04 37 GLU B CA 1
ATOM 1210 C C . GLU B 1 37 ? 5.317 -33.449 -25.539 1.00 8.14 37 GLU B C 1
ATOM 1211 O O . GLU B 1 37 ? 5.237 -32.704 -24.579 1.00 8.61 37 GLU B O 1
ATOM 1217 N N . PRO B 1 38 ? 4.928 -34.739 -25.468 1.00 10.32 38 PRO B N 1
ATOM 1218 C CA . PRO B 1 38 ? 4.234 -35.202 -24.250 1.00 10.55 38 PRO B CA 1
ATOM 1219 C C . PRO B 1 38 ? 5.020 -35.038 -22.948 1.00 9.74 38 PRO B C 1
ATOM 1220 O O . PRO B 1 38 ? 4.429 -34.787 -21.905 1.00 11.60 38 PRO B O 1
ATOM 1224 N N . GLY B 1 39 ? 6.344 -35.162 -23.008 1.00 10.09 39 GLY B N 1
ATOM 1225 C CA . GLY B 1 39 ? 7.207 -35.000 -21.827 1.00 8.90 39 GLY B CA 1
ATOM 1226 C C . GLY B 1 39 ? 7.726 -33.594 -21.585 1.00 8.44 39 GLY B C 1
ATOM 1227 O O . GLY B 1 39 ? 8.466 -33.383 -20.614 1.00 9.15 39 GLY B O 1
ATOM 1228 N N . SER B 1 40 ? 7.395 -32.659 -22.470 1.00 7.63 40 SER B N 1
ATOM 1229 C CA . SER B 1 40 ? 7.917 -31.303 -22.404 1.00 7.14 40 SER B CA 1
ATOM 1230 C C . SER B 1 40 ? 6.767 -30.344 -22.108 1.00 6.79 40 SER B C 1
ATOM 1231 O O . SER B 1 40 ? 5.592 -30.746 -22.073 1.00 8.82 40 SER B O 1
ATOM 1234 N N . THR B 1 41 ? 7.098 -29.070 -21.851 1.00 6.45 41 THR B N 1
ATOM 1235 C CA . THR B 1 41 ? 6.090 -28.028 -21.586 1.00 6.14 41 THR B CA 1
ATOM 1236 C C . THR B 1 41 ? 6.480 -26.779 -22.347 1.00 5.68 41 THR B C 1
ATOM 1237 O O . THR B 1 41 ? 7.626 -26.336 -22.261 1.00 6.44 41 THR B O 1
ATOM 1241 N N . SER B 1 42 ? 5.516 -26.202 -23.056 1.00 5.13 42 SER B N 1
ATOM 1242 C CA . SER B 1 42 ? 5.705 -24.872 -23.659 1.00 5.36 42 SER B CA 1
ATOM 1243 C C . SER B 1 42 ? 4.575 -23.944 -23.227 1.00 5.47 42 SER B C 1
ATOM 1244 O O . SER B 1 42 ? 3.398 -24.293 -23.356 1.00 7.01 42 SER B O 1
ATOM 1247 N N . THR B 1 43 ? 4.920 -22.761 -22.733 1.00 4.98 43 THR B N 1
ATOM 1248 C CA . THR B 1 43 ? 3.954 -21.728 -22.313 1.00 5.67 43 THR B CA 1
ATOM 1249 C C . THR B 1 43 ? 4.378 -20.415 -22.961 1.00 4.65 43 THR B C 1
ATOM 1250 O O . THR B 1 43 ? 5.547 -20.022 -22.847 1.00 4.89 43 THR B O 1
ATOM 1254 N N . ALA B 1 44 ? 3.440 -19.752 -23.644 1.00 4.83 44 ALA B N 1
ATOM 1255 C CA . ALA B 1 44 ? 3.736 -18.493 -24.316 1.00 5.19 44 ALA B CA 1
ATOM 1256 C C . ALA B 1 44 ? 2.606 -17.533 -24.042 1.00 4.82 44 ALA B C 1
ATOM 1257 O O . ALA B 1 44 ? 1.431 -17.891 -24.217 1.00 5.85 44 ALA B O 1
ATOM 1259 N N . THR B 1 45 ? 2.944 -16.330 -23.576 1.00 4.61 45 THR B N 1
ATOM 1260 C CA . THR B 1 45 ? 1.976 -15.282 -23.260 1.00 5.71 45 THR B CA 1
ATOM 1261 C C . THR B 1 45 ? 2.407 -13.961 -23.891 1.00 5.41 45 THR B C 1
ATOM 1262 O O . THR B 1 45 ? 3.532 -13.549 -23.711 1.00 6.64 45 THR B O 1
ATOM 1266 N N . ALA B 1 46 ? 1.491 -13.325 -24.605 1.00 5.28 46 ALA B N 1
ATOM 1267 C CA . ALA B 1 46 ? 1.730 -12.039 -25.259 1.00 5.44 46 ALA B CA 1
ATOM 1268 C C . ALA B 1 46 ? 0.610 -11.075 -24.881 1.00 5.70 46 ALA B C 1
ATOM 1269 O O . ALA B 1 46 ? -0.568 -11.429 -24.943 1.00 7.00 46 ALA B O 1
ATOM 1271 N N . THR B 1 47 ? 0.983 -9.846 -24.532 1.00 5.97 47 THR B N 1
ATOM 1272 C CA . THR B 1 47 ? 0.012 -8.817 -24.143 1.00 6.70 47 THR B CA 1
ATOM 1273 C C . THR B 1 47 ? 0.378 -7.508 -24.817 1.00 6.86 47 THR B C 1
ATOM 1274 O O . THR B 1 47 ? 1.493 -7.024 -24.642 1.00 8.86 47 THR B O 1
ATOM 1278 N N . GLY B 1 48 ? -0.573 -6.946 -25.565 1.00 7.44 48 GLY B N 1
ATOM 1279 C CA . GLY B 1 48 ? -0.430 -5.638 -26.186 1.00 9.15 48 GLY B CA 1
ATOM 1280 C C . GLY B 1 48 ? 0.012 -5.672 -27.635 1.00 8.65 48 GLY B C 1
ATOM 1281 O O . GLY B 1 48 ? 0.603 -6.643 -28.110 1.00 9.38 48 GLY B O 1
ATOM 1282 N N . ARG B 1 49 ? -0.296 -4.607 -28.356 1.00 9.79 49 ARG B N 1
ATOM 1283 C CA . ARG B 1 49 ? 0.092 -4.494 -29.748 1.00 10.58 49 ARG B CA 1
ATOM 1284 C C . ARG B 1 49 ? 1.621 -4.555 -29.892 1.00 10.38 49 ARG B C 1
ATOM 1285 O O . ARG B 1 49 ? 2.353 -3.821 -29.215 1.00 13.51 49 ARG B O 1
ATOM 1293 N N . GLY B 1 50 ? 2.066 -5.459 -30.766 1.00 10.31 50 GLY B N 1
ATOM 1294 C CA . GLY B 1 50 ? 3.467 -5.622 -31.039 1.00 10.21 50 GLY B CA 1
ATOM 1295 C C . GLY B 1 50 ? 4.175 -6.649 -30.202 1.00 7.99 50 GLY B C 1
ATOM 1296 O O . GLY B 1 50 ? 5.387 -6.810 -30.313 1.00 9.81 50 GLY B O 1
ATOM 1297 N N . ALA B 1 51 ? 3.416 -7.384 -29.389 1.00 6.20 51 ALA B N 1
ATOM 1298 C CA . ALA B 1 51 ? 3.991 -8.415 -28.512 1.00 6.18 51 ALA B CA 1
ATOM 1299 C C . ALA B 1 51 ? 3.924 -9.775 -29.212 1.00 6.60 51 ALA B C 1
ATOM 1300 O O . ALA B 1 51 ? 2.852 -10.203 -29.654 1.00 6.89 51 ALA B O 1
ATOM 1302 N N . THR B 1 52 ? 5.075 -10.462 -29.271 1.00 5.89 5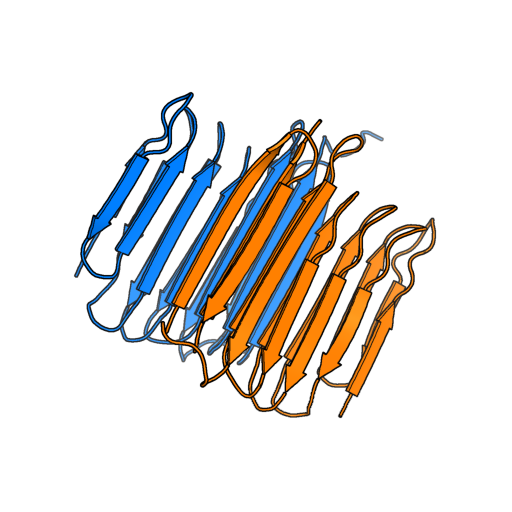2 THR B N 1
ATOM 1303 C CA A THR B 1 52 ? 5.133 -11.816 -29.827 0.31 6.23 52 THR B CA 1
ATOM 1304 C CA B THR B 1 52 ? 5.159 -11.821 -29.850 0.69 6.12 52 THR B CA 1
ATOM 1305 C C . THR B 1 52 ? 5.924 -12.733 -28.910 1.00 5.87 52 THR B C 1
ATOM 1306 O O . THR B 1 52 ? 7.038 -12.412 -28.502 1.00 7.93 52 THR B O 1
ATOM 1313 N N . ALA B 1 53 ? 5.319 -13.862 -28.576 1.00 5.90 53 ALA B N 1
ATOM 1314 C CA . ALA B 1 53 ? 5.920 -14.855 -27.677 1.00 5.27 53 ALA B CA 1
ATOM 1315 C C . ALA B 1 53 ? 5.916 -16.212 -28.395 1.00 5.26 53 ALA B C 1
ATOM 1316 O O . ALA B 1 53 ? 4.875 -16.608 -28.895 1.00 6.88 53 ALA B O 1
ATOM 1318 N N . ARG B 1 54 ? 7.052 -16.896 -28.418 1.00 5.27 54 ARG B N 1
ATOM 1319 C CA . ARG B 1 54 ? 7.177 -18.195 -29.097 1.00 5.50 54 ARG B CA 1
ATOM 1320 C C . ARG B 1 54 ? 7.978 -19.165 -28.260 1.00 5.24 54 ARG B C 1
ATOM 1321 O O . ARG B 1 54 ? 9.169 -18.926 -28.021 1.00 5.61 54 ARG B O 1
ATOM 1329 N N . SER B 1 55 ? 7.335 -20.269 -27.848 1.00 5.33 55 SER B N 1
ATOM 1330 C CA . SER B 1 55 ? 7.994 -21.268 -26.991 1.00 5.74 55 SER B CA 1
ATOM 1331 C C . SER B 1 55 ? 8.060 -22.637 -27.693 1.00 5.97 55 SER B C 1
ATOM 1332 O O . SER B 1 55 ? 6.992 -23.185 -28.017 1.00 7.01 55 SER B O 1
ATOM 1335 N N . THR B 1 56 ? 9.247 -23.188 -27.874 1.00 5.23 56 THR B N 1
ATOM 1336 C CA . THR B 1 56 ? 9.433 -24.489 -28.511 1.00 5.86 56 THR B CA 1
ATOM 1337 C C . THR B 1 56 ? 10.149 -25.370 -27.494 1.00 5.85 56 THR B C 1
ATOM 1338 O O . THR B 1 56 ? 11.134 -24.981 -26.895 1.00 6.26 56 THR B O 1
ATOM 1342 N N . SER B 1 57 ? 9.600 -26.555 -27.285 1.00 6.20 57 SER B N 1
ATOM 1343 C CA . SER B 1 57 ? 10.217 -27.523 -26.400 1.00 6.08 57 SER B CA 1
ATOM 1344 C C . SER B 1 57 ? 10.132 -28.934 -26.991 1.00 6.98 57 SER B C 1
ATOM 1345 O O . SER B 1 57 ? 9.168 -29.273 -27.705 1.00 7.53 57 SER B O 1
ATOM 1348 N N . THR B 1 58 ? 11.134 -29.760 -26.679 1.00 6.94 58 THR B N 1
ATOM 1349 C CA . THR B 1 58 ? 11.133 -31.164 -27.036 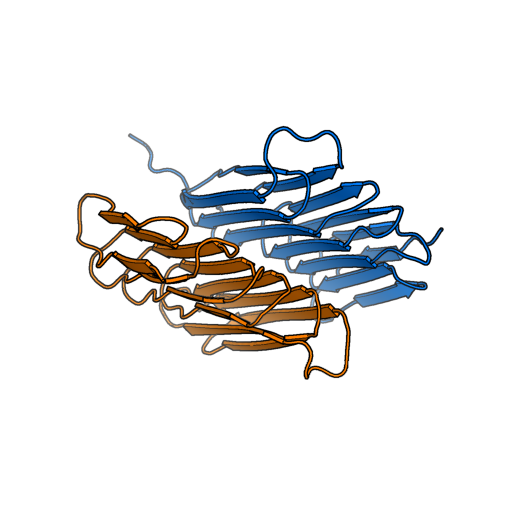1.00 7.81 58 THR B CA 1
ATOM 1350 C C . THR B 1 58 ? 11.715 -31.939 -25.858 1.00 8.19 58 THR B C 1
ATOM 1351 O O . THR B 1 58 ? 12.342 -31.377 -24.948 1.00 8.48 58 THR B O 1
ATOM 1355 N N . GLY B 1 59 ? 11.498 -33.255 -25.903 1.00 8.61 59 GLY B N 1
ATOM 1356 C CA . GLY B 1 59 ? 12.066 -34.142 -24.899 1.00 8.41 59 GLY B CA 1
ATOM 1357 C C . GLY B 1 59 ? 11.446 -33.856 -23.545 1.00 7.88 59 GLY B C 1
ATOM 1358 O O . GLY B 1 59 ? 10.253 -34.019 -23.366 1.00 9.20 59 GLY B O 1
ATOM 1359 N N . ARG B 1 60 ? 12.260 -33.429 -22.589 1.00 8.18 60 ARG B N 1
ATOM 1360 C CA . ARG B 1 60 ? 11.790 -33.047 -21.274 1.00 8.36 60 ARG B CA 1
ATOM 1361 C C . ARG B 1 60 ? 11.985 -31.546 -20.987 1.00 7.37 60 ARG B C 1
ATOM 1362 O O . ARG B 1 60 ? 11.865 -31.116 -19.856 1.00 9.88 60 ARG B O 1
ATOM 1370 N N . GLY B 1 61 ? 12.215 -30.740 -22.027 1.00 7.25 61 GLY B N 1
ATOM 1371 C CA . GLY B 1 61 ? 12.399 -29.320 -21.849 1.00 7.59 61 GLY B CA 1
ATOM 1372 C C . GLY B 1 61 ? 11.176 -28.583 -21.396 1.00 7.60 61 GLY B C 1
ATOM 1373 O O . GLY B 1 61 ? 10.043 -28.979 -21.660 1.00 7.16 61 GLY B O 1
ATOM 1374 N N . THR B 1 62 ? 11.414 -27.432 -20.758 1.00 5.99 62 THR B N 1
ATOM 1375 C CA . THR B 1 62 ? 10.361 -26.456 -20.423 1.00 5.88 62 THR B CA 1
ATOM 1376 C C . THR B 1 62 ? 10.758 -25.119 -21.035 1.00 4.96 62 THR B C 1
ATOM 1377 O O . THR B 1 62 ? 11.804 -24.593 -20.709 1.00 5.83 62 THR B O 1
ATOM 1381 N N . ALA B 1 63 ? 9.885 -24.602 -21.900 1.00 4.67 63 ALA B N 1
ATOM 1382 C CA . ALA B 1 63 ? 10.111 -23.297 -22.543 1.00 4.80 63 ALA B CA 1
ATOM 1383 C C . ALA B 1 63 ? 8.983 -22.353 -22.183 1.00 4.26 63 ALA B C 1
ATOM 1384 O O . ALA B 1 63 ? 7.828 -22.673 -22.413 1.00 5.95 63 ALA B O 1
ATOM 1386 N N . THR B 1 64 ? 9.317 -21.206 -21.615 1.00 4.38 64 THR B N 1
ATOM 1387 C CA . THR B 1 64 ? 8.352 -20.199 -21.203 1.00 5.03 64 THR B CA 1
ATOM 1388 C C . THR B 1 64 ? 8.737 -18.861 -21.832 1.00 3.77 64 THR B C 1
ATOM 1389 O O . THR B 1 64 ? 9.907 -18.450 -21.764 1.00 4.54 64 THR B O 1
ATOM 1393 N N . THR B 1 65 ? 7.750 -18.182 -22.406 1.00 3.91 65 THR B N 1
ATOM 1394 C CA . THR B 1 65 ? 7.960 -16.841 -22.956 1.00 4.25 65 THR B CA 1
ATOM 1395 C C . THR B 1 65 ? 6.846 -15.919 -22.505 1.00 4.44 65 THR B C 1
ATOM 1396 O O . THR B 1 65 ? 5.671 -16.318 -22.459 1.00 5.01 65 THR B O 1
ATOM 1400 N N . THR B 1 66 ? 7.206 -14.677 -22.195 1.00 4.37 66 THR B N 1
ATOM 1401 C CA . THR B 1 66 ? 6.265 -13.621 -21.892 1.00 4.69 66 THR B CA 1
ATOM 1402 C C . THR B 1 66 ? 6.734 -12.376 -22.617 1.00 4.99 66 THR B C 1
ATOM 1403 O O . THR B 1 66 ? 7.866 -11.958 -22.431 1.00 5.99 66 THR B O 1
ATOM 1407 N N . ALA B 1 67 ? 5.855 -11.798 -23.430 1.00 4.38 67 ALA B N 1
ATOM 1408 C CA . ALA B 1 67 ? 6.126 -10.555 -24.178 1.00 4.66 67 ALA B CA 1
ATOM 1409 C C . ALA B 1 67 ? 5.011 -9.571 -23.874 1.00 5.46 67 ALA B C 1
ATOM 1410 O O . ALA B 1 67 ? 3.834 -9.925 -23.984 1.00 6.27 67 ALA B O 1
ATOM 1412 N N . THR B 1 68 ? 5.379 -8.359 -23.464 1.00 5.62 68 THR B N 1
ATOM 1413 C CA . THR B 1 68 ? 4.443 -7.314 -23.110 1.00 6.67 68 THR B CA 1
ATOM 1414 C C . THR B 1 68 ? 4.843 -6.036 -23.828 1.00 6.71 68 THR B C 1
ATOM 1415 O O . THR B 1 68 ? 5.974 -5.571 -23.708 1.00 7.98 68 THR B O 1
ATOM 1419 N N . GLY B 1 69 ? 3.895 -5.458 -24.561 1.00 6.81 69 GLY B N 1
ATOM 1420 C CA . GLY B 1 69 ? 4.176 -4.267 -25.332 1.00 6.64 69 GLY B CA 1
ATOM 1421 C C . GLY B 1 69 ? 4.947 -4.546 -26.625 1.00 6.95 69 GLY B C 1
ATOM 1422 O O . GLY B 1 69 ? 4.746 -5.570 -27.277 1.00 7.84 69 GLY B O 1
ATOM 1423 N N . THR B 1 70 ? 5.868 -3.635 -26.958 1.00 7.32 70 THR B N 1
ATOM 1424 C CA . THR B 1 70 ? 6.663 -3.768 -28.197 1.00 7.49 70 THR B CA 1
ATOM 1425 C C . THR B 1 70 ? 7.837 -4.679 -27.886 1.00 6.45 70 THR B C 1
ATOM 1426 O O . THR B 1 70 ? 8.887 -4.225 -27.480 1.00 7.33 70 THR B O 1
ATOM 1430 N N . ALA B 1 71 ? 7.617 -5.985 -28.070 1.00 6.61 71 ALA B N 1
ATOM 1431 C CA . ALA B 1 71 ? 8.491 -6.981 -27.466 1.00 6.51 71 ALA B CA 1
ATOM 1432 C C . ALA B 1 71 ? 8.367 -8.327 -28.170 1.00 6.46 71 ALA B C 1
ATOM 1433 O O . ALA B 1 71 ? 7.266 -8.729 -28.530 1.00 7.95 71 ALA B O 1
ATOM 1435 N N . SER B 1 72 ? 9.512 -8.996 -28.275 1.00 6.54 72 SER B N 1
ATOM 1436 C CA A SER B 1 72 ? 9.572 -10.353 -28.771 0.63 6.52 72 SER B CA 1
ATOM 1437 C CA B SER B 1 72 ? 9.584 -10.375 -28.770 0.37 6.35 72 SER B CA 1
ATOM 1438 C C . SER B 1 72 ? 10.344 -11.235 -27.798 1.00 5.80 72 SER B C 1
ATOM 1439 O O . SER B 1 72 ? 11.449 -10.896 -27.426 1.00 6.19 72 SER B O 1
ATOM 1444 N N . ALA B 1 73 ? 9.752 -12.365 -27.425 1.00 5.23 73 ALA B N 1
ATOM 1445 C CA . ALA B 1 73 ? 10.394 -13.330 -26.525 1.00 5.42 73 ALA B CA 1
ATOM 1446 C C . ALA B 1 73 ? 10.321 -14.702 -27.177 1.00 5.18 73 ALA B C 1
ATOM 1447 O O . ALA B 1 73 ? 9.233 -15.152 -27.569 1.00 6.49 73 ALA B O 1
ATOM 1449 N N . THR B 1 74 ? 11.462 -15.367 -27.239 1.00 4.75 74 THR B N 1
ATOM 1450 C CA . THR B 1 74 ? 11.575 -16.677 -27.844 1.00 5.08 74 THR B CA 1
ATOM 1451 C C . THR B 1 74 ? 12.373 -17.601 -26.926 1.00 4.93 74 THR B C 1
ATOM 1452 O O . THR B 1 74 ? 13.515 -17.293 -26.587 1.00 6.38 74 THR B O 1
ATOM 1456 N N . SER B 1 75 ? 11.778 -18.743 -26.598 1.00 4.90 75 SER B N 1
ATOM 1457 C CA . SER B 1 75 ? 12.464 -19.745 -25.761 1.00 4.85 75 SER B CA 1
ATOM 1458 C C . SER B 1 75 ? 12.445 -21.092 -26.451 1.00 5.29 75 SER B C 1
ATOM 1459 O O . SER B 1 75 ? 11.397 -21.514 -26.930 1.00 6.12 75 SER B O 1
ATOM 1462 N N . ASN B 1 76 ? 13.606 -21.742 -26.471 1.00 5.51 76 ASN B N 1
ATOM 1463 C CA . ASN B 1 76 ? 13.777 -23.056 -27.086 1.00 5.83 76 ASN B CA 1
ATOM 1464 C C . ASN B 1 76 ? 14.438 -23.979 -26.077 1.00 5.44 76 ASN B C 1
ATOM 1465 O O . ASN B 1 76 ? 15.607 -23.798 -25.784 1.00 6.86 76 ASN B O 1
ATOM 1470 N N . ALA B 1 77 ? 13.674 -24.944 -25.555 1.00 5.82 77 ALA B N 1
ATOM 1471 C CA . ALA B 1 77 ? 14.203 -25.911 -24.584 1.00 5.57 77 ALA B CA 1
ATOM 1472 C C . ALA B 1 77 ? 14.251 -27.259 -25.298 1.00 5.71 77 ALA B C 1
ATOM 1473 O O . ALA B 1 77 ? 13.237 -27.969 -25.390 1.00 6.55 77 ALA B O 1
ATOM 1475 N N . ILE B 1 78 ? 15.426 -27.527 -25.892 1.00 6.81 78 ILE B N 1
ATOM 1476 C CA . ILE B 1 78 ? 15.545 -28.610 -26.852 1.00 7.89 78 ILE B CA 1
ATOM 1477 C C . ILE B 1 78 ? 16.142 -29.829 -26.163 1.00 8.26 78 ILE B C 1
ATOM 1478 O O . ILE B 1 78 ? 17.310 -29.823 -25.762 1.00 9.11 78 ILE B O 1
ATOM 1483 N N . GLY B 1 79 ? 15.299 -30.838 -25.962 1.00 8.69 79 GLY B N 1
ATOM 1484 C CA . GLY B 1 79 ? 15.677 -32.099 -25.331 1.00 8.36 79 GLY B CA 1
ATOM 1485 C C . GLY B 1 79 ? 15.609 -32.071 -23.805 1.00 8.40 79 GLY B C 1
ATOM 1486 O O . GLY B 1 79 ? 15.157 -33.031 -23.192 1.00 8.62 79 GLY B O 1
ATOM 1487 N N . GLN B 1 80 ? 16.073 -30.961 -23.212 1.00 8.05 80 GLN B N 1
ATOM 1488 C CA . GLN B 1 80 ? 16.205 -30.822 -21.775 1.00 7.31 80 GLN B CA 1
ATOM 1489 C C . GLN B 1 80 ? 16.245 -29.347 -21.430 1.00 7.69 80 GLN B C 1
ATOM 1490 O O . GLN B 1 80 ? 16.465 -28.501 -22.297 1.00 8.37 80 GLN B O 1
ATOM 1496 N N . GLY B 1 81 ? 16.157 -29.109 -20.133 1.00 6.77 81 GLY B N 1
ATOM 1497 C CA . GLY B 1 81 ? 16.445 -27.806 -19.569 1.00 7.28 81 GLY B CA 1
ATOM 1498 C C . GLY B 1 81 ? 15.227 -26.915 -19.484 1.00 6.08 81 GLY B C 1
ATOM 1499 O O . GLY B 1 81 ? 14.182 -27.200 -20.056 1.00 8.31 81 GLY B O 1
ATOM 1500 N N . THR B 1 82 ? 15.426 -25.779 -18.819 1.00 5.42 82 THR B N 1
ATOM 1501 C CA . THR B 1 82 ? 14.406 -24.746 -18.633 1.00 5.89 82 THR B CA 1
ATOM 1502 C C . THR B 1 82 ? 14.891 -23.470 -19.288 1.00 5.06 82 THR B C 1
ATOM 1503 O O . THR B 1 82 ? 15.926 -22.935 -18.909 1.00 6.38 82 THR B O 1
ATOM 1507 N N . ALA B 1 83 ? 14.149 -23.026 -20.295 1.00 4.89 83 ALA B N 1
ATOM 1508 C CA . ALA B 1 83 ? 14.480 -21.819 -21.054 1.00 4.95 83 ALA B CA 1
ATOM 1509 C C . ALA B 1 83 ? 13.332 -20.809 -20.832 1.00 4.57 83 ALA B C 1
ATOM 1510 O O . ALA B 1 83 ? 12.204 -21.075 -21.216 1.00 5.01 83 ALA B O 1
ATOM 1512 N N . THR B 1 84 ? 13.648 -19.667 -20.205 1.00 4.53 84 THR B N 1
ATOM 1513 C CA . THR B 1 84 ? 12.644 -18.661 -19.821 1.00 4.33 84 THR B CA 1
ATOM 1514 C C . THR B 1 84 ? 13.051 -17.317 -20.367 1.00 4.48 84 THR B C 1
ATOM 1515 O O . THR B 1 84 ? 14.188 -16.896 -20.163 1.00 5.26 84 THR B O 1
ATOM 1519 N N . THR B 1 85 ? 12.142 -16.665 -21.096 1.00 4.50 85 THR B N 1
ATOM 1520 C CA . THR B 1 85 ? 12.388 -15.319 -21.633 1.00 4.64 85 THR B CA 1
ATOM 1521 C C . THR B 1 85 ? 11.233 -14.394 -21.329 1.00 3.78 85 THR B C 1
ATOM 1522 O O . THR B 1 85 ? 10.079 -14.763 -21.560 1.00 5.26 85 THR B O 1
ATOM 1526 N N . THR B 1 86 ? 11.563 -13.222 -20.795 1.00 4.17 86 THR B N 1
ATOM 1527 C CA . THR B 1 86 ? 10.608 -12.158 -20.541 1.00 4.21 86 THR B CA 1
ATOM 1528 C C . THR B 1 86 ? 11.090 -10.900 -21.250 1.00 4.23 86 THR B C 1
ATOM 1529 O O . THR B 1 86 ? 12.257 -10.499 -21.091 1.00 5.47 86 THR B O 1
ATOM 1533 N N . ALA B 1 87 ? 10.219 -10.311 -22.077 1.00 4.16 87 ALA B N 1
ATOM 1534 C CA . ALA B 1 87 ? 10.563 -9.127 -22.868 1.00 5.46 87 ALA B CA 1
ATOM 1535 C C . ALA B 1 87 ? 9.422 -8.122 -22.692 1.00 4.97 87 ALA B C 1
ATOM 1536 O O . ALA B 1 87 ? 8.244 -8.456 -22.897 1.00 6.24 87 ALA B O 1
ATOM 1538 N N . THR B 1 88 ? 9.754 -6.896 -22.250 1.00 5.11 88 THR B N 1
ATOM 1539 C CA . THR B 1 88 ? 8.793 -5.837 -21.929 1.00 5.94 88 THR B CA 1
ATOM 1540 C C . THR B 1 88 ? 9.246 -4.563 -22.619 1.00 5.48 88 THR B C 1
ATOM 1541 O O . THR B 1 88 ? 10.344 -4.084 -22.346 1.00 7.29 88 THR B O 1
ATOM 1545 N N . GLY B 1 89 ? 8.416 -4.042 -23.518 1.00 5.89 89 GLY B N 1
ATOM 1546 C CA . GLY B 1 89 ? 8.771 -2.866 -24.278 1.00 6.45 89 GLY B CA 1
ATOM 1547 C C . GLY B 1 89 ? 7.730 -1.790 -24.236 1.00 7.92 89 GLY B C 1
ATOM 1548 O O . GLY B 1 89 ? 6.564 -2.014 -24.577 1.00 11.27 89 GLY B O 1
ATOM 1549 N N . SER B 1 90 ? 8.151 -0.602 -23.806 1.00 9.98 90 SER B N 1
ATOM 1550 C CA A SER B 1 90 ? 7.283 0.573 -23.842 0.33 13.82 90 SER B CA 1
ATOM 1551 C CA B SER B 1 90 ? 7.288 0.562 -23.814 0.67 15.03 90 SER B CA 1
ATOM 1552 C C . SER B 1 90 ? 7.191 1.108 -25.258 1.00 18.53 90 SER B C 1
ATOM 1553 O O . SER B 1 90 ? 8.037 0.805 -26.122 1.00 21.72 90 SER B O 1
ATOM 1558 N N . ALA B 1 91 ? 6.181 1.935 -25.510 1.00 27.96 91 ALA B N 1
ATOM 1559 C CA . ALA B 1 91 ? 6.049 2.550 -26.830 1.00 25.79 91 ALA B CA 1
ATOM 1560 C C . ALA B 1 91 ? 7.250 3.486 -27.017 1.00 22.77 91 ALA B C 1
ATOM 1561 O O . ALA B 1 91 ? 7.596 4.281 -26.129 1.00 32.37 91 ALA B O 1
ATOM 1563 N N . GLY B 1 92 ? 7.889 3.349 -28.172 1.00 28.50 92 GLY B N 1
ATOM 1564 C CA . GLY B 1 92 ? 9.084 4.098 -28.508 1.00 25.51 92 GLY B CA 1
ATOM 1565 C C . GLY B 1 92 ? 10.320 3.243 -28.371 1.00 26.52 92 GLY B C 1
ATOM 1566 O O . GLY B 1 92 ? 11.355 3.552 -28.972 1.00 29.98 92 GLY B O 1
ATOM 1567 N N . GLY B 1 93 ? 10.209 2.201 -27.552 1.00 20.35 93 GLY B N 1
ATOM 1568 C CA . GLY B 1 93 ? 11.234 1.188 -27.359 1.00 19.09 93 GLY B CA 1
ATOM 1569 C C . GLY B 1 93 ? 10.893 -0.139 -28.011 1.00 16.00 93 GLY B C 1
ATOM 1570 O O . GLY B 1 93 ? 9.875 -0.299 -28.690 1.00 18.22 93 GLY B O 1
ATOM 1571 N N . ARG B 1 94 ? 11.821 -1.068 -27.901 1.00 8.61 94 ARG B N 1
ATOM 1572 C CA . ARG B 1 94 ? 11.567 -2.446 -28.325 1.00 7.18 94 ARG B CA 1
ATOM 1573 C C . ARG B 1 94 ? 12.492 -3.388 -27.574 1.00 7.09 94 ARG B C 1
ATOM 1574 O O . ARG B 1 94 ? 13.692 -3.151 -27.534 1.00 7.84 94 ARG B O 1
ATOM 1582 N N . ALA B 1 95 ? 11.928 -4.458 -27.034 1.00 6.05 95 ALA B N 1
ATOM 1583 C CA . ALA B 1 95 ? 12.692 -5.454 -26.278 1.00 5.85 95 ALA B CA 1
ATOM 1584 C C . ALA B 1 95 ? 12.646 -6.785 -27.018 1.00 6.51 95 ALA B C 1
ATOM 1585 O O . ALA B 1 95 ? 11.569 -7.298 -27.276 1.00 7.62 95 ALA B O 1
ATOM 1587 N N . THR B 1 96 ? 13.806 -7.351 -27.311 1.00 6.13 96 THR B N 1
ATOM 1588 C CA . THR B 1 96 ? 13.903 -8.645 -27.985 1.00 6.42 96 THR B CA 1
ATOM 1589 C C . THR B 1 96 ? 14.788 -9.559 -27.184 1.00 6.01 96 THR B C 1
ATOM 1590 O O . THR B 1 96 ? 15.933 -9.222 -26.917 1.00 7.37 96 THR B O 1
ATOM 1594 N N . GLY B 1 97 ? 14.273 -10.721 -26.850 1.00 6.04 97 GLY B N 1
ATOM 1595 C CA . GLY B 1 97 ? 15.061 -11.666 -26.076 1.00 6.73 97 GLY B CA 1
ATOM 1596 C C . GLY B 1 97 ? 14.877 -13.092 -26.539 1.00 5.82 97 GLY B C 1
ATOM 1597 O O . GLY B 1 97 ? 13.819 -13.457 -27.070 1.00 5.73 97 GLY B O 1
ATOM 1598 N N . SER B 1 98 ? 15.893 -13.904 -26.252 1.00 5.32 98 SER B N 1
ATOM 1599 C CA . SER B 1 98 ? 15.811 -15.347 -26.455 1.00 5.94 98 SER B CA 1
ATOM 1600 C C . SER B 1 98 ? 16.560 -16.081 -25.352 1.00 5.11 98 SER B C 1
ATOM 1601 O O . SER B 1 98 ? 17.543 -15.571 -24.808 1.00 5.69 98 SER B O 1
ATOM 1604 N N . ALA B 1 99 ? 16.101 -17.298 -25.093 1.00 4.96 99 ALA B N 1
ATOM 1605 C CA . ALA B 1 99 ? 16.731 -18.206 -24.141 1.00 4.73 99 ALA B CA 1
ATOM 1606 C C . ALA B 1 99 ? 16.650 -19.596 -24.761 1.00 4.60 99 ALA B C 1
ATOM 1607 O O . ALA B 1 99 ? 15.599 -20.011 -25.263 1.00 5.65 99 ALA B O 1
ATOM 1609 N N . THR B 1 100 ? 17.762 -20.321 -24.715 1.00 4.80 100 THR B N 1
ATOM 1610 C CA . THR B 1 100 ? 17.857 -21.653 -25.311 1.00 5.27 100 THR B CA 1
ATOM 1611 C C . THR B 1 100 ? 18.602 -22.609 -24.381 1.00 4.76 100 THR B C 1
ATOM 1612 O O . THR B 1 100 ? 19.659 -22.264 -23.852 1.00 5.93 100 THR B O 1
ATOM 1616 N N . THR B 1 101 ? 18.039 -23.813 -24.227 1.00 5.18 101 THR B N 1
ATOM 1617 C CA . THR B 1 101 ? 18.757 -24.896 -23.586 1.00 5.45 101 THR B CA 1
ATOM 1618 C C . THR B 1 101 ? 18.961 -26.056 -24.544 1.00 6.09 101 THR B C 1
ATOM 1619 O O . THR B 1 101 ? 18.129 -26.366 -25.410 1.00 7.40 101 THR B O 1
ATOM 1623 N N . SER B 1 102 ? 20.113 -26.714 -24.384 1.00 7.75 102 SER B N 1
ATOM 1624 C CA . SER B 1 102 ? 20.530 -27.844 -25.211 1.00 9.37 102 SER B CA 1
ATOM 1625 C C . SER B 1 102 ? 21.727 -28.484 -24.545 1.00 9.04 102 SER B C 1
ATOM 1626 O O . SER B 1 102 ? 22.571 -27.787 -24.002 1.00 9.53 102 SER B O 1
ATOM 1629 N N . SER B 1 103 ? 21.824 -29.804 -24.647 1.00 10.26 103 SER B N 1
ATOM 1630 C CA . SER B 1 103 ? 23.015 -30.521 -24.155 1.00 11.78 103 SER B CA 1
ATOM 1631 C C . SER B 1 103 ? 24.317 -30.082 -24.871 1.00 13.09 103 SER B C 1
ATOM 1632 O O . SER B 1 103 ? 25.417 -30.358 -24.363 1.00 17.40 103 SER B O 1
ATOM 1635 N N . SER B 1 104 ? 24.187 -29.420 -26.028 1.00 13.35 104 SER B N 1
ATOM 1636 C CA . SER B 1 104 ? 25.339 -28.903 -26.782 1.00 15.60 104 SER B CA 1
ATOM 1637 C C . SER B 1 104 ? 25.978 -27.638 -26.220 1.00 15.14 104 SER B C 1
ATOM 1638 O O . SER B 1 104 ? 27.036 -27.220 -26.685 1.00 17.21 104 SER B O 1
ATOM 1641 N N . ALA B 1 105 ? 25.360 -27.034 -25.209 1.00 12.20 105 ALA B N 1
ATOM 1642 C CA . ALA B 1 105 ? 25.902 -25.823 -24.623 1.00 11.73 105 ALA B CA 1
ATOM 1643 C C . ALA B 1 105 ? 27.137 -26.103 -23.738 1.00 12.60 105 ALA B C 1
ATOM 1644 O O . ALA B 1 105 ? 27.317 -27.193 -23.211 1.00 15.91 105 ALA B O 1
ATOM 1646 N N . SER B 1 106 ? 27.945 -25.071 -23.544 1.00 15.28 106 SER B N 1
ATOM 1647 C CA . SER B 1 106 ? 29.208 -25.169 -22.791 1.00 17.87 106 SER B CA 1
ATOM 1648 C C . SER B 1 106 ? 29.095 -24.934 -21.276 1.00 20.00 106 SER B C 1
ATOM 1649 O O . SER B 1 106 ? 29.974 -25.346 -20.524 1.00 23.36 106 SER B O 1
ATOM 1652 N N . GLN B 1 107 ? 28.040 -24.249 -20.843 1.00 14.45 107 GLN B N 1
ATOM 1653 C CA . GLN B 1 107 ? 27.817 -23.877 -19.439 1.00 15.28 107 GLN B CA 1
ATOM 1654 C C . GLN B 1 107 ? 26.521 -24.556 -18.994 1.00 11.07 107 GLN B C 1
ATOM 1655 O O . GLN B 1 107 ? 25.562 -24.626 -19.777 1.00 12.24 107 GLN B O 1
ATOM 1661 N N . PRO B 1 108 ? 26.425 -24.969 -17.723 1.00 10.45 108 PRO B N 1
ATOM 1662 C CA . PRO B 1 108 ? 25.127 -25.514 -17.263 1.00 10.50 108 PRO B CA 1
ATOM 1663 C C . PRO B 1 108 ? 23.987 -24.472 -17.100 1.00 7.93 108 PRO B C 1
ATOM 1664 O O . PRO B 1 108 ? 22.814 -24.809 -17.306 1.00 7.95 108 PRO B O 1
ATOM 1668 N N . THR B 1 109 ? 24.341 -23.262 -16.697 1.00 7.84 109 THR B N 1
ATOM 1669 C CA . THR B 1 109 ? 23.363 -22.203 -16.460 1.00 7.85 109 THR B CA 1
ATOM 1670 C C . THR B 1 109 ? 23.876 -20.885 -17.072 1.00 8.11 109 THR B C 1
ATOM 1671 O O . THR B 1 109 ? 25.076 -20.604 -17.055 1.00 9.70 109 THR B O 1
ATOM 1675 N N . GLN B 1 110 ? 22.961 -20.080 -17.593 1.00 6.52 110 GLN B N 1
ATOM 1676 C CA . GLN B 1 110 ? 23.289 -18.708 -17.999 1.00 6.53 110 GLN B CA 1
ATOM 1677 C C . GLN B 1 110 ? 22.064 -17.813 -17.832 1.00 6.42 110 GLN B C 1
ATOM 1678 O O . GLN B 1 110 ? 20.961 -18.195 -18.191 1.00 6.93 110 GLN B O 1
ATOM 1684 N N . THR B 1 111 ? 22.291 -16.634 -17.253 1.00 6.11 111 THR B N 1
ATOM 1685 C CA . THR B 1 111 ? 21.273 -15.616 -17.052 1.00 6.20 111 THR B CA 1
ATOM 1686 C C . THR B 1 111 ? 21.731 -14.337 -17.705 1.00 5.89 111 THR B C 1
ATOM 1687 O O . THR B 1 111 ? 22.896 -13.969 -17.573 1.00 6.58 111 THR B O 1
ATOM 1691 N N . GLN B 1 112 ? 20.848 -13.699 -18.481 1.00 5.79 112 GLN B N 1
ATOM 1692 C CA . GLN B 1 112 ? 21.134 -12.416 -19.111 1.00 6.46 112 GLN B CA 1
ATOM 1693 C C . GLN B 1 112 ? 19.970 -11.484 -18.805 1.00 5.32 112 GLN B C 1
ATOM 1694 O O . GLN B 1 112 ? 18.803 -11.838 -18.942 1.00 8.40 112 GLN B O 1
A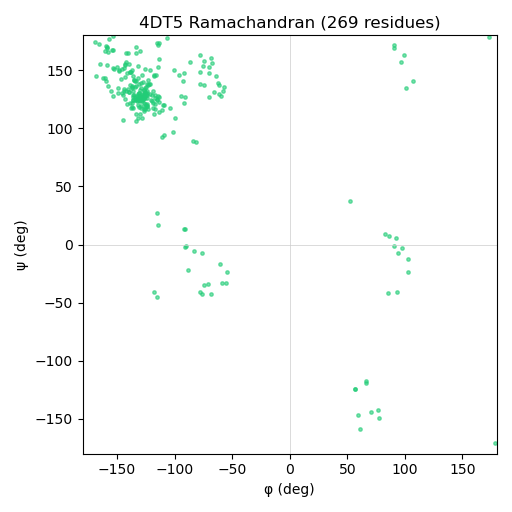TOM 1700 N N . THR B 1 113 ? 20.317 -10.265 -18.387 1.00 5.60 113 THR B N 1
ATOM 1701 C CA . THR B 1 113 ? 19.348 -9.190 -18.073 1.00 5.73 113 THR B CA 1
ATOM 1702 C C . THR B 1 113 ? 19.834 -7.885 -18.674 1.00 6.46 113 THR B C 1
ATOM 1703 O O . THR B 1 113 ? 20.981 -7.522 -18.424 1.00 7.17 113 THR B O 1
ATOM 1707 N N . ILE B 1 114 ? 18.984 -7.197 -19.431 1.00 5.62 114 ILE B N 1
ATOM 1708 C CA . ILE B 1 114 ? 19.342 -5.907 -20.010 1.00 6.57 114 ILE B CA 1
ATOM 1709 C C . ILE B 1 114 ? 18.150 -4.977 -19.896 1.00 6.64 114 ILE B C 1
ATOM 1710 O O . ILE B 1 114 ? 16.987 -5.396 -20.083 1.00 6.97 114 ILE B O 1
ATOM 1715 N N . THR B 1 115 ? 18.423 -3.747 -19.524 1.00 6.34 115 THR B N 1
ATOM 1716 C CA . THR B 1 115 ? 17.414 -2.738 -19.283 1.00 6.74 115 THR B CA 1
ATOM 1717 C C . THR B 1 115 ? 17.917 -1.414 -19.846 1.00 7.32 115 THR B C 1
ATOM 1718 O O . THR B 1 115 ? 19.036 -1.001 -19.528 1.00 8.75 115 THR B O 1
ATOM 1722 N N . GLY B 1 116 ? 17.081 -0.724 -20.624 1.00 6.63 116 GLY B N 1
ATOM 1723 C CA . GLY B 1 116 ? 17.441 0.590 -21.102 1.00 8.13 116 GLY B CA 1
ATOM 1724 C C . GLY B 1 116 ? 16.437 1.109 -22.094 1.00 8.83 116 GLY B C 1
ATOM 1725 O O . GLY B 1 116 ? 15.492 0.434 -22.436 1.00 9.28 116 GLY B O 1
ATOM 1726 N N . PRO B 1 117 ? 16.642 2.332 -22.579 1.00 10.74 117 PRO B N 1
ATOM 1727 C CA . PRO B 1 117 ? 15.756 2.943 -23.551 1.00 10.35 117 PRO B CA 1
ATOM 1728 C C . PRO B 1 117 ? 15.975 2.421 -24.965 1.00 9.90 117 PRO B C 1
ATOM 1729 O O . PRO B 1 117 ? 16.996 1.826 -25.276 1.00 11.27 117 PRO B O 1
ATOM 1733 N N . GLY B 1 118 ? 14.992 2.660 -25.817 1.00 9.38 118 GLY B N 1
ATOM 1734 C CA . GLY B 1 118 ? 15.131 2.320 -27.209 1.00 9.34 118 GLY B CA 1
ATOM 1735 C C . GLY B 1 118 ? 15.123 0.827 -27.461 1.00 7.76 118 GLY B C 1
ATOM 1736 O O . GLY B 1 118 ? 14.367 0.090 -26.842 1.00 8.90 118 GLY B O 1
ATOM 1737 N N . PHE B 1 119 ? 15.921 0.391 -28.433 1.00 7.30 119 PHE B N 1
ATOM 1738 C CA A PHE B 1 119 ? 16.031 -1.012 -28.811 0.57 7.46 119 PHE B CA 1
ATOM 1739 C CA B PHE B 1 119 ? 16.033 -1.010 -28.809 0.43 7.65 119 PHE B CA 1
ATOM 1740 C C . PHE B 1 119 ? 17.014 -1.730 -27.897 1.00 7.87 119 PHE B C 1
ATOM 1741 O O . PHE B 1 119 ? 18.171 -1.316 -27.782 1.00 11.39 119 PHE B O 1
ATOM 1749 N N . GLN B 1 120 ? 16.549 -2.812 -27.282 1.00 6.66 120 GLN B N 1
ATOM 1750 C CA . GLN B 1 120 ? 17.361 -3.613 -26.375 1.00 7.17 120 GLN B CA 1
ATOM 1751 C C . GLN B 1 120 ? 17.215 -5.079 -26.743 1.00 6.53 120 GLN B C 1
ATOM 1752 O O . GLN B 1 120 ? 16.106 -5.533 -27.053 1.00 6.71 120 GLN B O 1
ATOM 1758 N N . THR B 1 121 ? 18.308 -5.826 -26.621 1.00 6.70 121 THR B N 1
ATOM 1759 C CA . THR B 1 121 ? 18.322 -7.248 -26.966 1.00 7.63 121 THR B CA 1
ATOM 1760 C C . THR B 1 121 ? 19.207 -8.021 -25.993 1.00 7.30 121 THR B C 1
ATOM 1761 O O . THR B 1 121 ? 20.233 -7.518 -25.542 1.00 8.37 121 THR B O 1
ATOM 1765 N N . ALA B 1 122 ? 18.783 -9.238 -25.691 1.00 7.47 122 ALA B N 1
ATOM 1766 C CA . ALA B 1 122 ? 19.599 -10.151 -24.883 1.00 8.03 122 ALA B CA 1
ATOM 1767 C C . ALA B 1 122 ? 19.306 -11.584 -25.284 1.00 7.21 122 ALA B C 1
ATOM 1768 O O . ALA B 1 122 ? 18.194 -11.907 -25.723 1.00 7.22 122 ALA B O 1
ATOM 1770 N N . LYS B 1 123 ? 20.303 -12.437 -25.086 1.00 6.32 123 LYS B N 1
ATOM 1771 C CA . LYS B 1 123 ? 20.187 -13.843 -25.431 1.00 5.93 123 LYS B CA 1
ATOM 1772 C C . LYS B 1 123 ? 20.983 -14.695 -24.450 1.00 6.78 123 LYS B C 1
ATOM 1773 O O . LYS B 1 123 ? 22.073 -14.316 -24.069 1.00 9.01 123 LYS B O 1
ATOM 1779 N N . SER B 1 124 ? 20.443 -15.858 -24.104 1.00 5.78 124 SER B N 1
ATOM 1780 C CA . SER B 1 124 ? 21.109 -16.799 -23.197 1.00 6.34 124 SER B CA 1
ATOM 1781 C C . SER B 1 124 ? 21.081 -18.200 -23.798 1.00 6.05 124 SER B C 1
ATOM 1782 O O . SER B 1 124 ? 20.171 -18.572 -24.560 1.00 5.89 124 SER B O 1
ATOM 1785 N N . PHE B 1 125 ? 22.072 -18.985 -23.392 1.00 6.28 125 PHE B N 1
ATOM 1786 C CA . PHE B 1 125 ? 22.242 -20.368 -23.895 1.00 6.38 125 PHE B CA 1
ATOM 1787 C C . PHE B 1 125 ? 22.964 -21.177 -22.840 1.00 6.48 125 PHE B C 1
ATOM 1788 O O . PHE B 1 125 ? 24.014 -20.771 -22.352 1.00 7.61 125 PHE B O 1
ATOM 1796 N N . ALA B 1 126 ? 22.386 -22.321 -22.484 1.00 6.76 126 ALA B N 1
ATOM 1797 C CA . ALA B 1 126 ? 22.958 -23.156 -21.428 1.00 6.77 126 ALA B CA 1
ATOM 1798 C C . ALA B 1 126 ? 22.451 -24.600 -21.555 1.00 6.41 126 ALA B C 1
ATOM 1799 O O . ALA B 1 126 ? 21.527 -24.866 -22.310 1.00 7.08 126 ALA B O 1
ATOM 1801 N N . ARG B 1 127 ? 23.055 -25.523 -20.803 1.00 6.75 127 ARG B N 1
ATOM 1802 C CA . ARG B 1 127 ? 22.620 -26.912 -20.882 1.00 6.93 127 ARG B CA 1
ATOM 1803 C C . ARG B 1 127 ? 21.342 -27.148 -20.095 1.00 7.13 127 ARG B C 1
ATOM 1804 O O . ARG B 1 127 ? 20.477 -27.923 -20.515 1.00 7.87 127 ARG B O 1
ATOM 1812 N N . ASN B 1 128 ? 21.246 -26.531 -18.914 1.00 6.50 128 ASN B N 1
ATOM 1813 C CA . ASN B 1 128 ? 20.193 -26.854 -17.970 1.00 6.55 128 ASN B CA 1
ATOM 1814 C C . ASN B 1 128 ? 19.232 -25.703 -17.715 1.00 6.17 128 ASN B C 1
ATOM 1815 O O . ASN B 1 128 ? 18.017 -25.919 -17.652 1.00 6.78 128 ASN B O 1
ATOM 1820 N N . THR B 1 129 ? 19.723 -24.481 -17.508 1.00 5.79 129 THR B N 1
ATOM 1821 C CA . THR B 1 129 ? 18.833 -23.322 -17.211 1.00 6.10 129 THR B CA 1
ATOM 1822 C C . THR B 1 129 ? 19.367 -22.091 -17.933 1.00 5.49 129 THR B C 1
ATOM 1823 O O . THR B 1 129 ? 20.485 -21.667 -17.690 1.00 6.61 129 THR B O 1
ATOM 1827 N N . ALA B 1 130 ? 18.539 -21.515 -18.802 1.00 5.08 130 ALA B N 1
ATOM 1828 C CA . ALA B 1 130 ? 18.829 -20.280 -19.548 1.00 5.46 130 ALA B CA 1
ATOM 1829 C C . ALA B 1 130 ? 17.683 -19.335 -19.273 1.00 4.95 130 ALA B C 1
ATOM 1830 O O . ALA B 1 130 ? 16.522 -19.640 -19.559 1.00 5.67 130 ALA B O 1
ATOM 1832 N N . THR B 1 131 ? 18.007 -18.169 -18.704 1.00 4.43 131 THR B N 1
ATOM 1833 C CA . THR B 1 131 ? 17.004 -17.158 -18.377 1.00 5.19 131 THR B CA 1
ATOM 1834 C C . THR B 1 131 ? 17.415 -15.826 -18.985 1.00 4.88 131 THR B C 1
ATOM 1835 O O . THR B 1 131 ? 18.516 -15.366 -18.770 1.00 5.94 131 THR B O 1
ATOM 1839 N N . THR B 1 132 ? 16.491 -15.221 -19.716 1.00 4.20 132 THR B N 1
ATOM 1840 C CA . THR B 1 132 ? 16.687 -13.911 -20.336 1.00 5.01 132 THR B CA 1
ATOM 1841 C C . THR B 1 132 ? 15.593 -12.956 -19.955 1.00 4.25 132 THR B C 1
ATOM 1842 O O . THR B 1 132 ? 14.403 -13.316 -20.033 1.00 5.32 132 THR B O 1
ATOM 1846 N N . THR B 1 133 ? 15.963 -11.753 -19.530 1.00 4.25 133 THR B N 1
ATOM 1847 C CA . THR B 1 133 ? 15.006 -10.677 -19.244 1.00 4.84 133 THR B CA 1
ATOM 1848 C C . THR B 1 133 ? 15.472 -9.421 -19.954 1.00 4.38 133 THR B C 1
ATOM 1849 O O . THR B 1 133 ? 16.634 -9.023 -19.821 1.00 5.46 133 THR B O 1
ATOM 1853 N N . VAL B 1 134 ? 14.575 -8.807 -20.741 1.00 4.58 134 VAL B N 1
ATOM 1854 C CA . VAL B 1 134 ? 14.887 -7.573 -21.479 1.00 5.43 134 VAL B CA 1
ATOM 1855 C C . VAL B 1 134 ? 13.776 -6.590 -21.282 1.00 4.66 134 VAL B C 1
ATOM 1856 O O . VAL B 1 134 ? 12.620 -6.913 -21.531 1.00 6.18 134 VAL B O 1
ATOM 1860 N N . THR B 1 135 ? 14.122 -5.403 -20.782 1.00 5.44 135 THR B N 1
ATOM 1861 C CA . THR B 1 135 ? 13.158 -4.349 -20.505 1.00 6.50 135 THR B CA 1
ATOM 1862 C C . THR B 1 135 ? 13.608 -3.082 -21.231 1.00 6.62 135 THR B C 1
ATOM 1863 O O . THR B 1 135 ? 14.653 -2.545 -20.963 1.00 8.94 135 THR B O 1
ATOM 1867 N N . ALA B 1 136 ? 12.794 -2.623 -22.174 1.00 6.48 136 ALA B N 1
ATOM 1868 C CA . ALA B 1 136 ? 13.065 -1.428 -22.981 1.00 6.88 136 ALA B CA 1
ATOM 1869 C C . ALA B 1 136 ? 12.036 -0.368 -22.639 1.00 8.89 136 ALA B C 1
ATOM 1870 O O . ALA B 1 136 ? 10.845 -0.588 -22.728 1.00 10.58 136 ALA B O 1
ATOM 1872 N N . SER B 1 137 ? 12.507 0.804 -22.305 1.00 12.78 137 SER B N 1
ATOM 1873 C CA . SER B 1 137 ? 11.664 1.974 -22.040 1.00 17.71 137 SER B CA 1
ATOM 1874 C C . SER B 1 137 ? 11.917 3.017 -23.127 1.00 19.02 137 SER B C 1
ATOM 1875 O O . SER B 1 137 ? 12.728 2.821 -24.054 1.00 27.06 137 SER B O 1
ATOM 1878 N N . HIS B 1 138 ? 11.127 4.076 -23.089 1.00 18.03 138 HIS B N 1
ATOM 1879 C CA . HIS B 1 138 ? 11.324 5.229 -23.973 1.00 25.09 138 HIS B CA 1
ATOM 1880 C C . HIS B 1 138 ? 11.170 6.528 -23.172 1.00 38.06 138 HIS B C 1
ATOM 1881 O O . HIS B 1 138 ? 10.916 6.488 -21.966 1.00 46.80 138 HIS B O 1
#

Secondary structure (DSSP, 8-state):
-EEEEEE--TTSEEEEEETTEEEEEESTT-EEEEEE-TT-EEEEEEESTTEEEEEEEEET-EEEEEEEESEEEEEEEEESSEEEEEEEEETT--EEEEEEE-TT-S-SEEEEEEEEESSEEEEEEESSEEEEEEEEES-PPP-/-EEEEEE-BTTBEEEEEETTEEEEEESTT-EEEEEE-TT-EEEEEEESTTEEEEEEE-TT-EEEEEEEESEEEEEEE-SSSEEEEEEEE-TT-EEEEEEEE-TT-SSSEEEEEEEEESEEEEEEEESSEEEEEEEEE-